Protein AF-A0A2T2UX86-F1 (afdb_monomer_lite)

Radius of gyration: 29.37 Å; chains: 1; bounding box: 93×86×46 Å

Secondary structure (DSSP, 8-state):
------------SSSSSSSSSSSS--------------PSPEEETTEEEE-TTSPPPHHHHHHHHHHHHTT----SEEEEES--SSSEEEESBTBSEEEEETTTT---TT--S-S---TTSS--S---BTB--GGGTHHHHHHHHHHHHHHHTTTS--TTTTT--SHHHHHHHHHHHHHHHHHHHHHHHH---TTTTT--SEEEETTTEEEEHHHHHHHHHHHHHHHTT---S--

Foldseek 3Di:
DDDDDDDDDDDPDDDPDPPPPPPPPPDPPPPPPPPPPPDDQDDQLQAGEAAVPHDQDPVQSLLSNLCSVLVNDFFNYEYEDADDPDQWAQDPPPGRYIYGYPQNLDDPACDPPDDDAQFNVADAPDPDDPFPQCSSHLRVLLNRQLVCVVVLVVPDDQVQLAPPDDPVSVVRSSNLSSNLSSQLSCCSSGVQHSSNRRGDQWDQGPPPGTDGSVVSSVVVNVSSCVSSVSPPPDD

pLDDT: mean 76.55, std 20.24, range [34.25, 96.12]

Structure (mmCIF, N/CA/C/O backbone):
data_AF-A0A2T2UX86-F1
#
_entry.id   AF-A0A2T2UX86-F1
#
loop_
_atom_site.group_PDB
_atom_site.id
_atom_site.type_symbol
_atom_site.label_atom_id
_atom_site.label_alt_id
_atom_site.label_comp_id
_atom_site.label_asym_id
_atom_site.label_entity_id
_atom_site.label_seq_id
_atom_site.pdbx_PDB_ins_code
_atom_site.Cartn_x
_atom_site.Cartn_y
_atom_site.Cartn_z
_atom_site.occupancy
_atom_site.B_iso_or_equiv
_atom_site.auth_seq_id
_atom_site.auth_comp_id
_atom_site.auth_asym_id
_atom_site.auth_atom_id
_atom_site.pdbx_PDB_model_num
ATOM 1 N N . MET A 1 1 ? 71.653 66.533 19.948 1.00 34.59 1 MET A N 1
ATOM 2 C CA . MET A 1 1 ? 73.097 66.418 19.640 1.00 34.59 1 MET A CA 1
ATOM 3 C C . MET A 1 1 ? 73.336 65.001 19.109 1.00 34.59 1 MET A C 1
ATOM 5 O O . MET A 1 1 ? 72.825 64.089 19.738 1.00 34.59 1 MET A O 1
ATOM 9 N N . TYR A 1 2 ? 74.023 64.860 17.962 1.00 36.84 2 TYR A N 1
ATOM 10 C CA . TYR A 1 2 ? 74.339 63.633 17.179 1.00 36.84 2 TYR A CA 1
ATOM 11 C C . TYR A 1 2 ? 73.149 62.880 16.539 1.00 36.84 2 TYR A C 1
ATOM 13 O O . TYR A 1 2 ? 72.374 62.242 17.230 1.00 36.84 2 TYR A O 1
ATOM 21 N N . THR A 1 3 ? 72.780 63.043 15.258 1.00 34.25 3 THR A N 1
ATOM 22 C CA . THR A 1 3 ? 73.409 62.767 13.935 1.00 34.25 3 THR A CA 1
ATOM 23 C C . THR A 1 3 ? 73.694 61.300 13.573 1.00 34.25 3 THR A C 1
ATOM 25 O O . THR A 1 3 ? 74.663 60.727 14.046 1.00 34.25 3 THR A O 1
ATOM 28 N N . ARG A 1 4 ? 72.914 60.831 12.576 1.00 38.31 4 ARG A N 1
ATOM 29 C CA . ARG A 1 4 ? 73.242 59.972 11.409 1.00 38.31 4 ARG A CA 1
ATOM 30 C C . ARG A 1 4 ? 73.927 58.613 11.650 1.00 38.31 4 ARG A C 1
ATOM 32 O O . ARG A 1 4 ? 75.077 58.576 12.046 1.00 38.31 4 ARG A O 1
ATOM 39 N N . SER A 1 5 ? 73.370 57.550 11.057 1.00 36.22 5 SER A N 1
ATOM 40 C CA . SER A 1 5 ? 74.014 56.927 9.884 1.00 36.22 5 SER A CA 1
ATOM 41 C C . SER A 1 5 ? 73.074 55.990 9.116 1.00 36.22 5 SER A C 1
ATOM 43 O O . SER A 1 5 ? 72.261 55.267 9.679 1.00 36.22 5 SER A O 1
ATOM 45 N N . ARG A 1 6 ? 73.210 56.052 7.791 1.00 42.91 6 ARG A N 1
ATOM 46 C CA . ARG A 1 6 ? 72.532 55.273 6.756 1.00 42.91 6 ARG A CA 1
ATOM 47 C C . ARG A 1 6 ? 73.083 53.844 6.717 1.00 42.91 6 ARG A C 1
ATOM 49 O O . ARG A 1 6 ? 74.296 53.664 6.725 1.00 42.91 6 ARG A O 1
ATOM 56 N N . ARG A 1 7 ? 72.223 52.874 6.410 1.00 41.69 7 ARG A N 1
ATOM 57 C CA . ARG A 1 7 ? 72.570 51.797 5.471 1.00 41.69 7 ARG A CA 1
ATOM 58 C C . ARG A 1 7 ? 71.469 51.683 4.422 1.00 41.69 7 ARG A C 1
ATOM 60 O O . ARG A 1 7 ? 70.339 51.326 4.721 1.00 41.69 7 ARG A O 1
ATOM 67 N N . ARG A 1 8 ? 71.820 52.056 3.191 1.00 41.94 8 ARG A N 1
ATOM 68 C CA . ARG A 1 8 ? 71.149 51.614 1.965 1.00 41.94 8 ARG A CA 1
ATOM 69 C C . ARG A 1 8 ? 71.756 50.257 1.610 1.00 41.94 8 ARG A C 1
ATOM 71 O O . ARG A 1 8 ? 72.978 50.171 1.669 1.00 41.94 8 ARG A O 1
ATOM 78 N N . SER A 1 9 ? 70.957 49.268 1.213 1.00 37.16 9 SER A N 1
ATOM 79 C CA . SER A 1 9 ? 71.162 48.543 -0.053 1.00 37.16 9 SER A CA 1
ATOM 80 C C . SER A 1 9 ? 70.202 47.366 -0.225 1.00 37.16 9 SER A C 1
ATOM 82 O O . SER A 1 9 ? 70.091 46.522 0.656 1.00 37.16 9 SER A O 1
ATOM 84 N N . LEU A 1 10 ? 69.645 47.302 -1.437 1.00 43.06 10 LEU A N 1
ATOM 85 C CA . LEU A 1 10 ? 69.372 46.089 -2.214 1.00 43.06 10 LEU A CA 1
ATOM 86 C C . LEU A 1 10 ? 68.296 45.134 -1.692 1.00 43.06 10 LEU A C 1
ATOM 88 O O . LEU A 1 10 ? 68.630 44.065 -1.217 1.00 43.06 10 LEU A O 1
ATOM 92 N N . HIS A 1 11 ? 67.023 45.466 -1.911 1.00 38.00 11 HIS A N 1
ATOM 93 C CA . HIS A 1 11 ? 65.990 44.469 -2.242 1.00 38.00 11 HIS A CA 1
ATOM 94 C C . HIS A 1 11 ? 65.031 45.079 -3.276 1.00 38.00 11 HIS A C 1
ATOM 96 O O . HIS A 1 11 ? 63.836 45.246 -3.048 1.00 38.00 11 HIS A O 1
ATOM 102 N N . SER A 1 12 ? 65.593 45.485 -4.415 1.00 41.84 12 SER A N 1
ATOM 103 C CA . SER A 1 12 ? 64.815 45.617 -5.644 1.00 41.84 12 SER A CA 1
ATOM 104 C C . SER A 1 12 ? 64.777 44.249 -6.317 1.00 41.84 12 SER A C 1
ATOM 106 O O . SER A 1 12 ? 65.796 43.565 -6.344 1.00 41.84 12 SER A O 1
ATOM 108 N N . VAL A 1 13 ? 63.638 43.940 -6.940 1.00 47.00 13 VAL A N 1
ATOM 109 C CA . VAL A 1 13 ? 63.393 42.813 -7.860 1.00 47.00 13 VAL A CA 1
ATOM 110 C C . VAL A 1 13 ? 63.002 41.492 -7.186 1.00 47.00 13 VAL A C 1
ATOM 112 O O . VAL A 1 13 ? 63.826 40.597 -7.103 1.00 47.00 13 VAL A O 1
ATOM 115 N N . LEU A 1 14 ? 61.737 41.353 -6.752 1.00 42.97 14 LEU A N 1
ATOM 116 C CA . LEU A 1 14 ? 60.963 40.084 -6.814 1.00 42.97 14 LEU A CA 1
ATOM 117 C C . LEU A 1 14 ? 59.517 40.205 -6.277 1.00 42.97 14 LEU A C 1
ATOM 119 O O . LEU A 1 14 ? 58.996 39.296 -5.644 1.00 42.97 14 LEU A O 1
ATOM 123 N N . LEU A 1 15 ? 58.835 41.330 -6.513 1.00 42.28 15 LEU A N 1
ATOM 124 C CA . LEU A 1 15 ? 57.457 41.544 -6.030 1.00 42.28 15 LEU A CA 1
ATOM 125 C C . LEU A 1 15 ? 56.516 42.081 -7.120 1.00 42.28 15 LEU A C 1
ATOM 127 O O . LEU A 1 15 ? 55.618 42.870 -6.856 1.00 42.28 15 LEU A O 1
ATOM 131 N N . LEU A 1 16 ? 56.731 41.651 -8.367 1.00 41.59 16 LEU A N 1
ATOM 132 C CA . LEU A 1 16 ? 55.947 42.093 -9.528 1.00 41.59 16 LEU A CA 1
ATOM 133 C C . LEU A 1 16 ? 55.673 40.956 -10.530 1.00 41.59 16 LEU A C 1
ATOM 135 O O . LEU A 1 16 ? 55.633 41.183 -11.732 1.00 41.59 16 LEU A O 1
ATOM 139 N N . SER A 1 17 ? 55.463 39.731 -10.031 1.00 41.75 17 SER A N 1
ATOM 140 C CA . SER A 1 17 ? 55.210 38.553 -10.885 1.00 41.75 17 SER A CA 1
ATOM 141 C C . SER A 1 17 ? 53.932 37.769 -10.563 1.00 41.75 17 SER A C 1
ATOM 143 O O . SER A 1 17 ? 53.607 36.847 -11.299 1.00 41.75 17 SER A O 1
ATOM 145 N N . CYS A 1 18 ? 53.177 38.108 -9.511 1.00 39.03 18 CYS A N 1
ATOM 146 C CA . CYS A 1 18 ? 52.028 37.285 -9.087 1.00 39.03 18 CYS A CA 1
ATOM 147 C C . CYS A 1 18 ? 50.645 37.897 -9.367 1.00 39.03 18 CYS A C 1
ATOM 149 O O . CYS A 1 18 ? 49.641 37.320 -8.970 1.00 39.03 18 CYS A O 1
ATOM 151 N N . LEU A 1 19 ? 50.562 39.035 -10.063 1.00 46.28 19 LEU A N 1
ATOM 152 C CA . LEU A 1 19 ? 49.290 39.735 -10.322 1.00 46.28 19 LEU A CA 1
ATOM 153 C C . LEU A 1 19 ? 48.864 39.760 -11.799 1.00 46.28 19 LEU A C 1
ATOM 155 O O . LEU A 1 19 ? 47.962 40.504 -12.164 1.00 46.28 19 LEU A O 1
ATOM 159 N N . ALA A 1 20 ? 49.470 38.922 -12.644 1.00 42.78 20 ALA A N 1
ATOM 160 C CA . ALA A 1 20 ? 49.142 38.833 -14.072 1.00 42.78 20 ALA A CA 1
ATOM 161 C C . ALA A 1 20 ? 48.873 37.394 -14.558 1.00 42.78 20 ALA A C 1
ATOM 163 O O . ALA A 1 20 ? 49.030 37.104 -15.739 1.00 42.78 20 ALA A O 1
ATOM 164 N N . LEU A 1 21 ? 48.460 36.488 -13.662 1.00 42.88 21 LEU A N 1
ATOM 165 C CA . LEU A 1 21 ? 48.119 35.099 -14.012 1.00 42.88 21 LEU A CA 1
ATOM 166 C C . LEU A 1 21 ? 46.794 34.625 -13.386 1.00 42.88 21 LEU A C 1
ATOM 168 O O . LEU A 1 21 ? 46.642 33.459 -13.045 1.00 42.88 21 LEU A O 1
ATOM 172 N N . GLY A 1 22 ? 45.845 35.542 -13.189 1.00 40.22 22 GLY A N 1
ATOM 173 C CA . GLY A 1 22 ? 44.516 35.234 -12.639 1.00 40.22 22 GLY A CA 1
ATOM 174 C C . GLY A 1 22 ? 43.352 35.663 -13.531 1.00 40.22 22 GLY A C 1
ATOM 175 O O . GLY A 1 22 ? 42.213 35.656 -13.080 1.00 40.22 22 GLY A O 1
ATOM 176 N N . LEU A 1 23 ? 43.623 36.090 -14.768 1.00 45.22 23 LEU A N 1
ATOM 177 C CA . LEU A 1 23 ? 42.617 36.720 -15.621 1.00 45.22 23 LEU A CA 1
ATOM 178 C C . LEU A 1 23 ? 42.763 36.309 -17.089 1.00 45.22 23 LEU A C 1
ATOM 180 O O . LEU A 1 23 ? 42.937 37.155 -17.951 1.00 45.22 23 LEU A O 1
ATOM 184 N N . LEU A 1 24 ? 42.737 35.007 -17.368 1.00 45.44 24 LEU A N 1
ATOM 185 C CA . LEU A 1 24 ? 42.456 34.429 -18.687 1.00 45.44 24 LEU A CA 1
ATOM 186 C C . LEU A 1 24 ? 42.168 32.939 -18.468 1.00 45.44 24 LEU A C 1
ATOM 188 O O . LEU A 1 24 ? 42.945 32.271 -17.796 1.00 45.44 24 LEU A O 1
ATOM 192 N N . LEU A 1 25 ? 41.069 32.448 -19.050 1.00 47.38 25 LEU A N 1
ATOM 193 C CA . LEU A 1 25 ? 40.472 31.102 -18.914 1.00 47.38 25 LEU A CA 1
ATOM 194 C C . LEU A 1 25 ? 39.345 30.951 -17.873 1.00 47.38 25 LEU A C 1
ATOM 196 O O . LEU A 1 25 ? 39.187 29.902 -17.261 1.00 47.38 25 LEU A O 1
ATOM 200 N N . ALA A 1 26 ? 38.469 31.951 -17.764 1.00 47.88 26 ALA A N 1
ATOM 201 C CA . ALA A 1 26 ? 37.060 31.699 -17.449 1.00 47.88 26 ALA A CA 1
ATOM 202 C C . ALA A 1 26 ? 36.269 31.639 -18.766 1.00 47.88 26 ALA A C 1
ATOM 204 O O . ALA A 1 26 ? 35.513 32.546 -19.104 1.00 47.88 26 ALA A O 1
ATOM 205 N N . LEU A 1 27 ? 36.500 30.589 -19.558 1.00 46.75 27 LEU A N 1
ATOM 206 C CA . LEU A 1 27 ? 35.507 30.183 -20.549 1.00 46.75 27 LEU A CA 1
ATOM 207 C C . LEU A 1 27 ? 34.371 29.517 -19.766 1.00 46.75 27 LEU A C 1
ATOM 209 O O . LEU A 1 27 ? 34.664 28.639 -18.949 1.00 46.75 27 LEU A O 1
ATOM 213 N N . PRO A 1 28 ? 33.096 29.880 -19.981 1.00 44.09 28 PRO A N 1
ATOM 214 C CA . PRO A 1 28 ? 32.016 29.044 -19.506 1.00 44.09 28 PRO A CA 1
ATOM 215 C C . PRO A 1 28 ? 32.127 27.748 -20.304 1.00 44.09 28 PRO A C 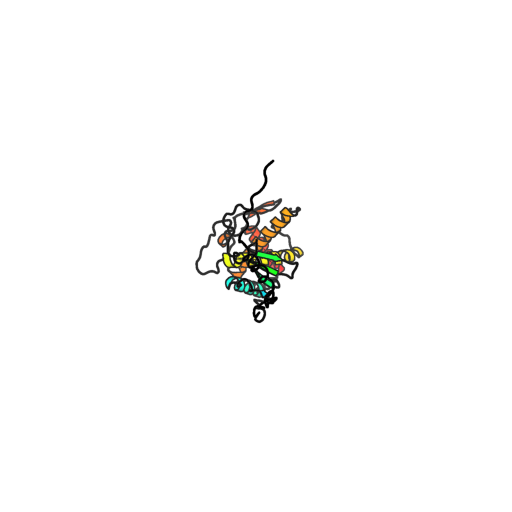1
ATOM 217 O O . PRO A 1 28 ? 31.709 27.672 -21.459 1.00 44.09 28 PRO A O 1
ATOM 220 N N . VAL A 1 29 ? 32.721 26.719 -19.702 1.00 44.25 29 VAL A N 1
ATOM 221 C CA . VAL A 1 29 ? 32.383 25.355 -20.077 1.00 44.25 29 VAL A CA 1
ATOM 222 C C . VAL A 1 29 ? 30.897 25.278 -19.775 1.00 44.25 29 VAL A C 1
ATOM 224 O O . VAL A 1 29 ? 30.489 25.128 -18.626 1.00 44.25 29 VAL A O 1
ATOM 227 N N . GLN A 1 30 ? 30.077 25.488 -20.806 1.00 43.19 30 GLN A N 1
ATOM 228 C CA . GLN A 1 30 ? 28.736 24.951 -20.813 1.00 43.19 30 GLN A CA 1
ATOM 229 C C . GLN A 1 30 ? 28.943 23.474 -20.514 1.00 43.19 30 GLN A C 1
ATOM 231 O O . GLN A 1 30 ? 29.389 22.714 -21.375 1.00 43.19 30 GLN A O 1
ATOM 236 N N . ALA A 1 31 ? 28.703 23.092 -19.261 1.00 41.88 31 ALA A N 1
ATOM 237 C CA . ALA A 1 31 ? 28.375 21.730 -18.930 1.00 41.88 31 ALA A CA 1
ATOM 238 C C . ALA A 1 31 ? 27.142 21.454 -19.779 1.00 41.88 31 ALA A C 1
ATOM 240 O O . ALA A 1 31 ? 26.024 21.831 -19.434 1.00 41.88 31 ALA A O 1
ATOM 241 N N . ARG A 1 32 ? 27.383 20.932 -20.982 1.00 40.41 32 ARG A N 1
ATOM 242 C CA . ARG A 1 32 ? 26.358 20.355 -21.820 1.00 40.41 32 ARG A CA 1
ATOM 243 C C . ARG A 1 32 ? 25.782 19.295 -20.908 1.00 40.41 32 ARG A C 1
ATOM 245 O O . ARG A 1 32 ? 26.470 18.321 -20.610 1.00 40.41 32 ARG A O 1
ATOM 252 N N . ALA A 1 33 ? 24.605 19.572 -20.348 1.00 42.22 33 ALA A N 1
ATOM 253 C CA . ALA A 1 33 ? 23.830 18.558 -19.678 1.00 42.22 33 ALA A CA 1
ATOM 254 C C . ALA A 1 33 ? 23.797 17.416 -20.685 1.00 42.22 33 ALA A C 1
ATOM 256 O O . ALA A 1 33 ? 23.280 17.580 -21.794 1.00 42.22 33 ALA A O 1
ATOM 257 N N . VAL A 1 34 ? 24.490 16.329 -20.362 1.00 41.56 34 VAL A N 1
ATOM 258 C CA . VAL A 1 34 ? 24.277 15.074 -21.052 1.00 41.56 34 VAL A CA 1
ATOM 259 C C . VAL A 1 34 ? 22.828 14.791 -20.712 1.00 41.56 34 VAL A C 1
ATOM 261 O O . VAL A 1 34 ? 22.529 14.390 -19.592 1.00 41.56 34 VAL A O 1
ATOM 264 N N . GLN A 1 35 ? 21.916 15.160 -21.615 1.00 47.16 35 GLN A N 1
ATOM 265 C CA . GLN A 1 35 ? 20.596 14.567 -21.592 1.00 47.16 35 GLN A CA 1
ATOM 266 C C . GLN A 1 35 ? 20.901 13.075 -21.662 1.00 47.16 35 GLN A C 1
ATOM 268 O O . GLN A 1 35 ? 21.561 12.671 -22.628 1.00 47.16 35 GLN A O 1
ATOM 273 N N . PRO A 1 36 ? 20.570 12.285 -20.623 1.00 48.50 36 PRO A N 1
ATOM 274 C CA . PRO A 1 36 ? 20.644 10.848 -20.778 1.00 48.50 36 PRO A CA 1
ATOM 275 C C . PRO A 1 36 ? 19.867 10.533 -22.053 1.00 48.50 36 PRO A C 1
ATOM 277 O O . PRO A 1 36 ? 18.859 11.180 -22.342 1.00 48.50 36 PRO A O 1
ATOM 280 N N . ASP A 1 37 ? 20.410 9.646 -22.876 1.00 46.62 37 ASP A N 1
ATOM 281 C CA . ASP A 1 37 ? 19.710 9.141 -24.047 1.00 46.62 37 ASP A CA 1
ATOM 282 C C . ASP A 1 37 ? 18.492 8.381 -23.511 1.00 46.62 37 ASP A C 1
ATOM 284 O O . ASP A 1 37 ? 18.569 7.199 -23.172 1.00 46.62 37 ASP A O 1
ATOM 288 N N . VAL A 1 38 ? 17.406 9.118 -23.257 1.00 56.41 38 VAL A N 1
ATOM 289 C CA . VAL A 1 38 ? 16.164 8.568 -22.739 1.00 56.41 38 VAL A CA 1
ATOM 290 C C . VAL A 1 38 ? 15.574 7.844 -23.932 1.00 56.41 38 VAL A C 1
ATOM 292 O O . VAL A 1 38 ? 14.919 8.443 -24.788 1.00 56.41 38 VAL A O 1
ATOM 295 N N . GLY A 1 39 ? 15.864 6.545 -24.015 1.00 57.03 39 GLY A N 1
ATOM 296 C CA . GLY A 1 39 ? 15.109 5.633 -24.860 1.00 57.03 39 GLY A CA 1
ATOM 297 C C . GLY A 1 39 ? 13.601 5.850 -24.656 1.00 57.03 39 GLY A C 1
ATOM 298 O O . GLY A 1 39 ? 13.188 6.505 -23.697 1.00 57.03 39 GLY A O 1
ATOM 299 N N . PRO A 1 40 ? 12.745 5.338 -25.555 1.00 59.22 40 PRO A N 1
ATOM 300 C CA . PRO A 1 40 ? 11.305 5.550 -25.438 1.00 59.22 40 PRO A CA 1
ATOM 301 C C . PRO A 1 40 ? 10.837 5.247 -24.005 1.00 59.22 40 PRO A C 1
ATOM 303 O O . PRO A 1 40 ? 11.279 4.237 -23.446 1.00 59.22 40 PRO A O 1
ATOM 306 N N . PRO A 1 41 ? 9.994 6.108 -23.396 1.00 71.12 41 PRO A N 1
ATOM 307 C CA . PRO A 1 41 ? 9.614 5.966 -21.999 1.00 71.12 41 PRO A CA 1
ATOM 308 C C . PRO A 1 41 ? 9.087 4.556 -21.762 1.00 71.12 41 PRO A C 1
ATOM 310 O O . PRO A 1 41 ? 8.136 4.109 -22.414 1.00 71.12 41 PRO A O 1
ATOM 313 N N . ARG A 1 42 ? 9.746 3.834 -20.855 1.00 89.94 42 ARG A N 1
ATOM 314 C CA . ARG A 1 42 ? 9.380 2.461 -20.540 1.00 89.94 42 ARG A CA 1
ATOM 315 C C . ARG A 1 42 ? 7.989 2.461 -19.921 1.00 89.94 42 ARG A C 1
ATOM 317 O O . ARG A 1 42 ? 7.680 3.276 -19.054 1.00 89.94 42 ARG A O 1
ATOM 324 N N . THR A 1 43 ? 7.153 1.525 -20.354 1.00 92.19 43 THR A N 1
ATOM 325 C CA . THR A 1 43 ? 5.842 1.297 -19.748 1.00 92.19 43 THR A CA 1
ATOM 326 C C . THR A 1 43 ? 5.728 -0.127 -19.229 1.00 92.19 43 THR A C 1
ATOM 328 O O . THR A 1 43 ? 6.191 -1.082 -19.858 1.00 92.19 43 THR A O 1
ATOM 331 N N . VAL A 1 44 ? 5.106 -0.276 -18.063 1.00 93.75 44 VAL A N 1
ATOM 332 C CA . VAL A 1 44 ? 4.778 -1.568 -17.458 1.00 93.75 44 VAL A CA 1
ATOM 333 C C . VAL A 1 44 ? 3.308 -1.529 -17.089 1.00 93.75 44 VAL A C 1
ATOM 335 O O . VAL A 1 44 ? 2.903 -0.764 -16.225 1.00 93.75 44 VAL A O 1
ATOM 338 N N . ALA A 1 45 ? 2.499 -2.333 -17.781 1.00 92.81 45 ALA A N 1
ATOM 339 C CA . ALA A 1 45 ? 1.059 -2.415 -17.541 1.00 92.81 45 ALA A CA 1
ATOM 340 C C . ALA A 1 45 ? 0.326 -1.053 -17.606 1.00 92.81 45 ALA A C 1
ATOM 342 O O . ALA A 1 45 ? -0.590 -0.792 -16.837 1.00 92.81 45 ALA A O 1
ATOM 343 N N . GLY A 1 46 ? 0.751 -0.175 -18.523 1.00 90.69 46 GLY A N 1
ATOM 344 C CA . GLY A 1 46 ? 0.200 1.177 -18.679 1.00 90.69 46 GLY A CA 1
ATOM 345 C C . GLY A 1 46 ? 0.824 2.239 -17.766 1.00 90.69 46 GLY A C 1
ATOM 346 O O . GLY A 1 46 ? 0.608 3.420 -18.006 1.00 90.69 46 GLY A O 1
ATOM 347 N N . VAL A 1 47 ? 1.648 1.845 -16.789 1.00 94.19 47 VAL A N 1
ATOM 348 C CA . VAL A 1 47 ? 2.380 2.758 -15.898 1.00 94.19 47 VAL A CA 1
ATOM 349 C C . VAL A 1 47 ? 3.681 3.196 -16.556 1.00 94.19 47 VAL A C 1
ATOM 351 O O . VAL A 1 47 ? 4.457 2.351 -17.012 1.00 94.19 47 VAL A O 1
ATOM 354 N N . HIS A 1 48 ? 3.954 4.499 -16.582 1.00 94.06 48 HIS A N 1
ATOM 355 C CA . HIS A 1 48 ? 5.260 5.011 -16.991 1.00 94.06 48 HIS A CA 1
ATOM 356 C C . HIS A 1 48 ? 6.310 4.715 -15.919 1.00 94.06 48 HIS A C 1
ATOM 358 O O . HIS A 1 48 ? 6.104 5.020 -14.747 1.00 94.06 48 HIS A O 1
ATOM 364 N N . VAL A 1 49 ? 7.443 4.139 -16.315 1.00 92.69 49 VAL A N 1
ATOM 365 C CA . VAL A 1 49 ? 8.543 3.827 -15.399 1.00 92.69 49 VAL A CA 1
ATOM 366 C C . VAL A 1 49 ? 9.729 4.727 -15.718 1.00 92.69 49 VAL A C 1
ATOM 368 O O . VAL A 1 49 ? 10.293 4.665 -16.809 1.00 92.69 49 VAL A O 1
ATOM 371 N N . ASP A 1 50 ? 10.078 5.575 -14.756 1.00 89.75 50 ASP A N 1
ATOM 372 C CA . ASP A 1 50 ? 11.224 6.478 -14.809 1.00 89.75 50 ASP A CA 1
ATOM 373 C C . ASP A 1 50 ? 12.366 5.888 -13.968 1.00 89.75 50 ASP A C 1
ATOM 375 O O . ASP A 1 50 ? 12.317 5.864 -12.731 1.00 89.75 50 ASP A O 1
ATOM 379 N N . GLU A 1 51 ? 13.363 5.350 -14.671 1.00 83.19 51 GLU A N 1
ATOM 380 C CA . GLU A 1 51 ? 14.471 4.565 -14.115 1.00 83.19 51 GLU A CA 1
ATOM 381 C C . GLU A 1 51 ? 15.797 5.350 -14.060 1.00 83.19 51 GLU A C 1
ATOM 383 O O . GLU A 1 51 ? 16.861 4.762 -13.859 1.00 83.19 51 GLU A O 1
ATOM 388 N N . ASP A 1 52 ? 15.756 6.684 -14.194 1.00 81.00 52 ASP A N 1
ATOM 389 C CA . ASP A 1 52 ? 16.950 7.548 -14.266 1.00 81.00 52 ASP A CA 1
ATOM 390 C C . ASP A 1 52 ? 17.898 7.392 -13.058 1.00 81.00 52 ASP A C 1
ATOM 392 O O . ASP A 1 52 ? 19.106 7.614 -13.160 1.00 81.00 52 ASP A O 1
ATOM 396 N N . ALA A 1 53 ? 17.363 7.006 -11.896 1.00 80.56 53 ALA A N 1
ATOM 397 C CA . ALA A 1 53 ? 18.103 6.859 -10.641 1.00 80.56 53 ALA A CA 1
ATOM 398 C C . ALA A 1 53 ? 18.202 5.411 -10.122 1.00 80.56 53 ALA A C 1
ATOM 400 O O . ALA A 1 53 ? 18.703 5.194 -9.011 1.00 80.56 53 ALA A O 1
ATOM 401 N N . GLY A 1 54 ? 17.716 4.435 -10.892 1.00 83.19 54 GLY A N 1
ATOM 402 C CA . GLY A 1 54 ? 17.687 3.019 -10.530 1.00 83.19 54 GLY A CA 1
ATOM 403 C C . GLY A 1 54 ? 16.564 2.271 -11.246 1.00 83.19 54 GLY A C 1
ATOM 404 O O . GLY A 1 54 ? 15.649 2.884 -11.780 1.00 83.19 54 GLY A O 1
ATOM 405 N N . ILE A 1 55 ? 16.625 0.940 -11.239 1.00 88.19 55 ILE A N 1
ATOM 406 C CA . ILE A 1 55 ? 15.665 0.095 -11.963 1.00 88.19 55 ILE A CA 1
ATOM 407 C C . ILE A 1 55 ? 14.453 -0.279 -11.107 1.00 88.19 55 ILE A C 1
ATOM 409 O O . ILE A 1 55 ? 14.568 -0.476 -9.889 1.00 88.19 55 ILE A O 1
ATOM 413 N N . LEU A 1 56 ? 13.305 -0.441 -11.759 1.00 90.44 56 LEU A N 1
ATOM 414 C CA . LEU A 1 56 ? 12.170 -1.182 -11.232 1.00 90.44 56 LEU A CA 1
ATOM 415 C C . LEU A 1 56 ? 12.524 -2.673 -11.272 1.00 90.44 56 LEU A C 1
ATOM 417 O O . LEU A 1 56 ? 12.945 -3.209 -12.296 1.00 90.44 56 LEU A O 1
ATOM 421 N N . SER A 1 57 ? 12.428 -3.351 -10.134 1.00 90.25 57 SER A N 1
ATOM 422 C CA . SER A 1 57 ? 12.825 -4.756 -10.055 1.00 90.25 57 SER A CA 1
ATOM 423 C C . SER A 1 57 ? 11.802 -5.669 -10.739 1.00 90.25 57 SER A C 1
ATOM 425 O O . SER A 1 57 ? 10.619 -5.345 -10.840 1.00 90.25 57 SER A O 1
ATOM 427 N N . ALA A 1 58 ? 12.232 -6.859 -11.171 1.00 90.25 58 ALA A N 1
ATOM 428 C CA . ALA A 1 58 ? 11.330 -7.828 -11.799 1.00 90.25 58 ALA A CA 1
ATOM 429 C C . ALA A 1 58 ? 10.112 -8.211 -10.917 1.00 90.25 58 ALA A C 1
ATOM 431 O O . ALA A 1 58 ? 9.010 -8.298 -11.459 1.00 90.25 58 ALA A O 1
ATOM 432 N N . PRO A 1 59 ? 10.245 -8.389 -9.583 1.00 90.44 59 PRO A N 1
ATOM 433 C CA . PRO A 1 59 ? 9.092 -8.542 -8.690 1.00 90.44 59 PRO A CA 1
ATOM 434 C C . PRO A 1 59 ? 8.119 -7.357 -8.701 1.00 90.44 59 PRO A C 1
ATOM 436 O O . PRO A 1 59 ? 6.909 -7.562 -8.732 1.00 90.44 59 PRO A O 1
ATOM 439 N N . GLU A 1 60 ? 8.626 -6.123 -8.701 1.00 93.56 60 GLU A N 1
ATOM 440 C CA . GLU A 1 60 ? 7.797 -4.911 -8.739 1.00 93.56 60 GLU A CA 1
ATOM 441 C C . GLU A 1 60 ? 7.037 -4.794 -10.061 1.00 93.56 60 GLU A C 1
ATOM 443 O O . GLU A 1 60 ? 5.847 -4.486 -10.079 1.00 93.56 60 GLU A O 1
ATOM 448 N N . GLU A 1 61 ? 7.692 -5.116 -11.176 1.00 94.12 61 GLU A N 1
ATOM 449 C CA . GLU A 1 61 ? 7.015 -5.208 -12.467 1.00 94.12 61 GLU A CA 1
ATOM 450 C C . GLU A 1 61 ? 5.922 -6.273 -12.485 1.00 94.12 61 GLU A C 1
ATOM 452 O O . GLU A 1 61 ? 4.853 -6.055 -13.059 1.00 94.12 61 GLU A O 1
ATOM 457 N N . LEU A 1 62 ? 6.194 -7.435 -11.888 1.00 92.62 62 LEU A N 1
ATOM 458 C CA . LEU A 1 62 ? 5.233 -8.526 -11.814 1.00 92.62 62 LEU A CA 1
ATOM 459 C C . LEU A 1 62 ? 4.010 -8.122 -10.984 1.00 92.62 62 LEU A C 1
ATOM 461 O O . LEU A 1 62 ? 2.889 -8.397 -11.413 1.00 92.62 62 LEU A O 1
ATOM 465 N N . LEU A 1 63 ? 4.217 -7.408 -9.870 1.00 93.56 63 LEU A N 1
ATOM 466 C CA . LEU A 1 63 ? 3.138 -6.822 -9.074 1.00 93.56 63 LEU A CA 1
ATOM 467 C C . LEU A 1 63 ? 2.264 -5.911 -9.947 1.00 93.56 63 LEU A C 1
ATOM 469 O O . LEU A 1 63 ? 1.068 -6.159 -10.067 1.00 93.56 63 LEU A O 1
ATOM 473 N N . LEU A 1 64 ? 2.846 -4.914 -10.628 1.00 95.62 64 LEU A N 1
ATOM 474 C CA . LEU A 1 64 ? 2.082 -3.986 -11.479 1.00 95.62 64 LEU A CA 1
ATOM 475 C C . LEU A 1 64 ? 1.285 -4.714 -12.569 1.00 95.62 64 LEU A C 1
ATOM 477 O O . LEU A 1 64 ? 0.118 -4.407 -12.800 1.00 95.62 64 LEU A O 1
ATOM 481 N N . ARG A 1 65 ? 1.891 -5.709 -13.227 1.00 95.06 65 ARG A N 1
ATOM 482 C CA . ARG A 1 65 ? 1.207 -6.508 -14.257 1.00 95.06 65 ARG A CA 1
ATOM 483 C C . ARG A 1 65 ? 0.029 -7.288 -13.687 1.00 95.06 65 ARG A C 1
ATOM 485 O O . ARG A 1 65 ? -1.011 -7.346 -14.337 1.00 95.06 65 ARG A O 1
ATOM 492 N N . HIS A 1 66 ? 0.181 -7.867 -12.498 1.00 93.00 66 HIS A N 1
ATOM 493 C CA . HIS A 1 66 ? -0.894 -8.604 -11.844 1.00 93.00 66 HIS A CA 1
ATOM 494 C C . HIS A 1 66 ? -2.054 -7.682 -11.450 1.00 93.00 66 HIS A C 1
ATOM 496 O O . HIS A 1 66 ? -3.215 -7.984 -11.727 1.00 93.00 66 HIS A O 1
ATOM 502 N N . LEU A 1 67 ? -1.746 -6.527 -10.859 1.00 93.19 67 LEU A N 1
ATOM 503 C CA . LEU A 1 67 ? -2.749 -5.531 -10.483 1.00 93.19 67 LEU A CA 1
ATOM 504 C C . LEU A 1 67 ? -3.527 -5.021 -11.705 1.00 93.19 67 LEU A C 1
ATOM 506 O O . LEU A 1 67 ? -4.755 -5.020 -11.700 1.00 93.19 67 LEU A O 1
ATOM 510 N N . ALA A 1 68 ? -2.837 -4.702 -12.802 1.00 93.19 68 ALA A N 1
ATOM 511 C CA . ALA A 1 68 ? -3.507 -4.312 -14.041 1.00 93.19 68 ALA A CA 1
ATOM 512 C C . ALA A 1 68 ? -4.376 -5.437 -14.627 1.00 93.19 68 ALA A C 1
ATOM 514 O O . ALA A 1 68 ? -5.488 -5.182 -15.083 1.00 93.19 68 ALA A O 1
ATOM 515 N N . ALA A 1 69 ? -3.894 -6.686 -14.612 1.00 91.62 69 ALA A N 1
ATOM 516 C CA . ALA A 1 69 ? -4.651 -7.838 -15.107 1.00 91.62 69 ALA A CA 1
ATOM 517 C C . ALA A 1 69 ? -5.918 -8.113 -14.280 1.00 91.62 69 ALA A C 1
ATOM 519 O O . ALA A 1 69 ? -6.905 -8.617 -14.811 1.00 91.62 69 ALA A O 1
ATOM 520 N N . THR A 1 70 ? -5.899 -7.749 -12.997 1.00 89.62 70 THR A N 1
ATOM 521 C CA . THR A 1 70 ? -7.052 -7.811 -12.090 1.00 89.62 70 THR A CA 1
ATOM 522 C C . THR A 1 70 ? -7.887 -6.530 -12.106 1.00 89.62 70 THR A C 1
ATOM 524 O O . THR A 1 70 ? -8.786 -6.382 -11.290 1.00 89.62 70 THR A O 1
ATOM 527 N N . MET A 1 71 ? -7.649 -5.620 -13.060 1.00 89.06 71 MET A N 1
ATOM 528 C CA . MET A 1 71 ? -8.385 -4.359 -13.218 1.00 89.06 71 MET A CA 1
ATOM 529 C C . MET A 1 71 ? -8.280 -3.413 -12.010 1.00 89.06 71 MET A C 1
ATOM 531 O O . MET A 1 71 ? -9.077 -2.481 -11.884 1.00 89.06 71 MET A O 1
ATOM 535 N N . ILE A 1 72 ? -7.286 -3.614 -11.140 1.00 91.12 72 ILE A N 1
ATOM 536 C CA . ILE A 1 72 ? -6.972 -2.668 -10.073 1.00 91.12 72 ILE A CA 1
ATOM 537 C C . ILE A 1 72 ? -6.350 -1.420 -10.719 1.00 91.12 72 ILE A C 1
ATOM 539 O O . ILE A 1 72 ? -5.388 -1.551 -11.484 1.00 91.12 72 ILE A O 1
ATOM 543 N N . PRO A 1 73 ? -6.873 -0.209 -10.441 1.00 91.69 73 PRO A N 1
ATOM 544 C CA . PRO A 1 73 ? -6.298 1.026 -10.956 1.00 91.69 73 PRO A CA 1
ATOM 545 C C . PRO A 1 73 ? -4.8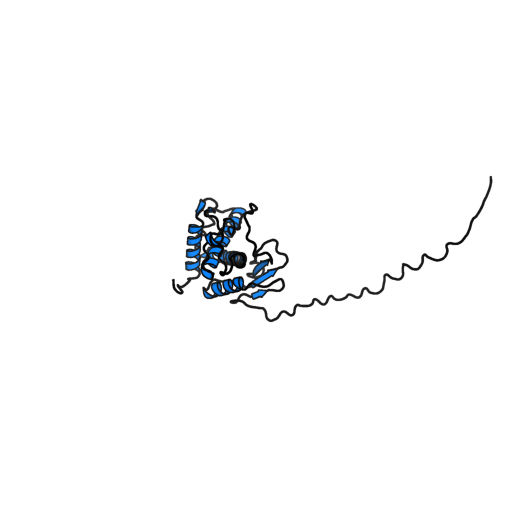32 1.169 -10.549 1.00 91.69 73 PRO A C 1
ATOM 547 O O . PRO A 1 73 ? -4.453 0.847 -9.424 1.00 91.69 73 PRO A O 1
ATOM 550 N N . LEU A 1 74 ? -4.012 1.715 -11.441 1.00 94.31 74 LEU A N 1
ATOM 551 C CA . LEU A 1 74 ? -2.600 1.969 -11.178 1.00 94.31 74 LEU A CA 1
ATOM 552 C C . LEU A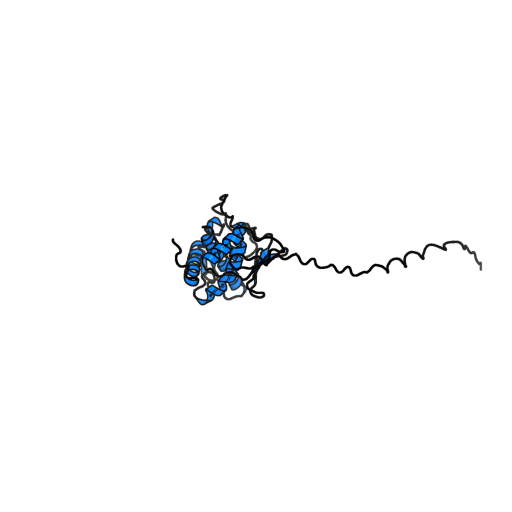 1 74 ? -2.279 3.464 -11.271 1.00 94.31 74 LEU A C 1
ATOM 554 O O . LEU A 1 74 ? -2.933 4.172 -12.037 1.00 94.31 74 LEU A O 1
ATOM 558 N N . PRO A 1 75 ? -1.273 3.943 -10.516 1.00 94.12 75 PRO A N 1
ATOM 559 C CA . PRO A 1 75 ? -0.750 5.294 -10.683 1.00 94.12 75 PRO A CA 1
ATOM 560 C C . PRO A 1 75 ? -0.198 5.493 -12.102 1.00 94.12 75 PRO A C 1
ATOM 562 O O . PRO A 1 75 ? 0.309 4.557 -12.717 1.00 94.12 75 PRO A O 1
ATOM 565 N N . ASP A 1 76 ? -0.218 6.731 -12.594 1.00 93.69 76 ASP A N 1
ATOM 566 C CA . ASP A 1 76 ? 0.282 7.080 -13.931 1.00 93.69 76 ASP A CA 1
ATOM 567 C C . ASP A 1 76 ? 1.782 6.789 -14.089 1.00 93.69 76 ASP A C 1
ATOM 569 O O . ASP A 1 76 ? 2.278 6.519 -15.187 1.00 93.69 76 ASP A O 1
ATOM 573 N N . THR A 1 77 ? 2.553 6.927 -13.006 1.00 93.94 77 THR A N 1
ATOM 574 C CA . THR A 1 77 ? 4.018 6.858 -13.055 1.00 93.94 77 THR A CA 1
ATOM 575 C C . THR A 1 77 ? 4.615 6.248 -11.793 1.00 93.94 77 THR A C 1
ATOM 577 O O . THR A 1 77 ? 4.223 6.584 -10.676 1.00 93.94 77 THR A O 1
ATOM 580 N N . VAL A 1 78 ? 5.645 5.423 -11.976 1.00 94.00 78 VAL A N 1
ATOM 581 C CA . VAL A 1 78 ? 6.581 4.993 -10.934 1.00 94.00 78 VAL A CA 1
ATOM 582 C C . VAL A 1 78 ? 7.957 5.554 -11.276 1.00 94.00 78 VAL A C 1
ATOM 584 O O . VAL A 1 78 ? 8.457 5.353 -12.379 1.00 94.00 78 VAL A O 1
ATOM 587 N N . ARG A 1 79 ? 8.579 6.261 -10.334 1.00 91.94 79 ARG A N 1
ATOM 588 C CA . ARG A 1 79 ? 9.907 6.859 -10.503 1.00 91.94 79 ARG A CA 1
ATOM 589 C C . ARG A 1 79 ? 10.841 6.420 -9.391 1.00 91.94 79 ARG A C 1
ATOM 591 O O . ARG A 1 79 ? 10.517 6.578 -8.213 1.00 91.94 79 ARG A O 1
ATOM 598 N N . ILE A 1 80 ? 12.034 5.968 -9.758 1.00 90.06 80 ILE A N 1
ATOM 599 C CA . ILE A 1 80 ? 13.101 5.684 -8.796 1.00 90.06 80 ILE A CA 1
ATOM 600 C C . ILE A 1 80 ? 13.881 6.975 -8.509 1.00 90.06 80 ILE A C 1
ATOM 602 O O . ILE A 1 80 ? 14.059 7.813 -9.391 1.00 90.06 80 ILE A O 1
ATOM 606 N N . ARG A 1 81 ? 14.319 7.183 -7.262 1.00 85.56 81 ARG A N 1
ATOM 607 C CA . ARG A 1 81 ? 15.088 8.361 -6.826 1.00 85.56 81 ARG A CA 1
ATOM 608 C C . ARG A 1 81 ? 16.281 7.977 -5.957 1.00 85.56 81 ARG A C 1
ATOM 610 O O . ARG A 1 81 ? 16.205 7.062 -5.138 1.00 85.56 81 ARG A O 1
ATOM 617 N N . VAL A 1 82 ? 17.355 8.759 -6.074 1.00 76.88 82 VAL A N 1
ATOM 618 C CA . VAL A 1 82 ? 18.573 8.601 -5.260 1.00 76.88 82 VAL A CA 1
ATOM 619 C C . VAL A 1 82 ? 18.380 9.103 -3.821 1.00 76.88 82 VAL A C 1
ATOM 621 O O . VAL A 1 82 ? 18.978 8.563 -2.899 1.00 76.88 82 VAL A O 1
ATOM 624 N N . ASP A 1 83 ? 17.551 10.126 -3.608 1.00 66.06 83 ASP A N 1
ATOM 625 C CA . ASP A 1 83 ? 17.621 11.027 -2.447 1.00 66.06 83 ASP A CA 1
ATOM 626 C C . ASP A 1 83 ? 16.383 11.011 -1.531 1.00 66.06 83 ASP A C 1
ATOM 628 O O . ASP A 1 83 ? 16.061 12.010 -0.886 1.00 66.06 83 ASP A O 1
ATOM 632 N N . SER A 1 84 ? 15.647 9.903 -1.468 1.00 66.44 84 SER A N 1
ATOM 633 C CA . SER A 1 84 ? 14.406 9.876 -0.689 1.00 66.44 84 SER A CA 1
ATOM 634 C C . SER A 1 84 ? 14.645 9.623 0.806 1.00 66.44 84 SER A C 1
ATOM 636 O O . SER A 1 84 ? 15.274 8.641 1.190 1.00 66.44 84 SER A O 1
ATOM 638 N N . VAL A 1 85 ? 14.077 10.493 1.652 1.00 69.94 85 VAL A N 1
ATOM 639 C CA . VAL A 1 85 ? 14.031 10.337 3.124 1.00 69.94 85 VAL A CA 1
ATOM 640 C C . VAL A 1 85 ? 13.113 9.176 3.538 1.00 69.94 85 VAL A C 1
ATOM 642 O O . VAL A 1 85 ? 13.301 8.583 4.597 1.00 69.94 85 VAL A O 1
ATOM 645 N N . HIS A 1 86 ? 12.137 8.843 2.690 1.00 77.44 86 HIS A N 1
ATOM 646 C CA . HIS A 1 86 ? 11.222 7.715 2.854 1.00 77.44 86 HIS A CA 1
ATOM 647 C C . HIS A 1 86 ? 11.559 6.607 1.852 1.00 77.44 86 HIS A C 1
ATOM 649 O O . HIS A 1 86 ? 12.089 6.881 0.774 1.00 77.44 86 HIS A O 1
ATOM 655 N N . TYR A 1 87 ? 11.223 5.359 2.167 1.00 83.69 87 TYR A N 1
ATOM 656 C CA . TYR A 1 87 ? 11.392 4.252 1.220 1.00 83.69 87 TYR A CA 1
ATOM 657 C C . TYR A 1 87 ? 10.493 4.392 -0.015 1.00 83.69 87 TYR A C 1
ATOM 659 O O . TYR A 1 87 ? 10.931 4.083 -1.125 1.00 83.69 87 TYR A O 1
ATOM 667 N N . GLY A 1 88 ? 9.289 4.930 0.168 1.00 87.38 88 GLY A N 1
ATOM 668 C CA . GLY A 1 88 ? 8.339 5.262 -0.883 1.00 87.38 88 GLY A CA 1
ATOM 669 C C . GLY A 1 88 ? 7.563 6.532 -0.535 1.00 87.38 88 GLY A C 1
ATOM 670 O O . GLY A 1 88 ? 7.527 6.931 0.631 1.00 87.38 88 GLY A O 1
ATOM 671 N N . ILE A 1 89 ? 7.025 7.207 -1.555 1.00 88.88 89 ILE A N 1
ATOM 672 C CA . ILE A 1 89 ? 6.051 8.299 -1.417 1.00 88.88 89 ILE A CA 1
ATOM 673 C C . ILE A 1 89 ? 5.101 8.289 -2.616 1.00 88.88 89 ILE A C 1
ATOM 675 O O . ILE A 1 89 ? 5.534 8.491 -3.753 1.00 88.88 89 ILE A O 1
ATOM 679 N N . TYR A 1 90 ? 3.802 8.200 -2.365 1.00 90.94 90 TYR A N 1
ATOM 680 C CA . TYR A 1 90 ? 2.771 8.588 -3.318 1.00 90.94 90 TYR A CA 1
ATOM 681 C C . TYR A 1 90 ? 2.535 10.106 -3.289 1.00 90.94 90 TYR A C 1
ATOM 683 O O . TYR A 1 90 ? 2.300 10.716 -2.243 1.00 90.94 90 TYR A O 1
ATOM 691 N N . SER A 1 91 ? 2.582 10.743 -4.460 1.00 89.31 91 SER A N 1
ATOM 692 C CA . SER A 1 91 ? 2.292 12.165 -4.627 1.00 89.31 91 SER A CA 1
ATOM 693 C C . SER A 1 91 ? 1.142 12.356 -5.611 1.00 89.31 91 SER A C 1
ATOM 695 O O . SER A 1 91 ? 1.328 12.044 -6.779 1.00 89.31 91 SER A O 1
ATOM 697 N N . PRO A 1 92 ? -0.004 12.932 -5.199 1.00 85.25 92 PRO A N 1
ATOM 698 C CA . PRO A 1 92 ? -1.090 13.281 -6.121 1.00 85.25 92 PRO A CA 1
ATOM 699 C C . PRO A 1 92 ? -0.891 14.643 -6.816 1.00 85.25 92 PRO A C 1
ATOM 701 O O . PRO A 1 92 ? -1.617 14.983 -7.744 1.00 85.25 92 PRO A O 1
ATOM 704 N N . ILE A 1 93 ? 0.059 15.469 -6.353 1.00 76.00 93 ILE A N 1
ATOM 705 C CA . ILE A 1 93 ? 0.200 16.883 -6.763 1.00 76.00 93 ILE A CA 1
ATOM 706 C C . ILE A 1 93 ? 0.882 17.027 -8.134 1.00 76.00 93 ILE A C 1
ATOM 708 O O . ILE A 1 93 ? 0.712 18.043 -8.806 1.00 76.00 93 ILE A O 1
ATOM 712 N N . LYS A 1 94 ? 1.669 16.035 -8.561 1.00 64.12 94 LYS A N 1
ATOM 713 C CA . LYS A 1 94 ? 2.499 16.102 -9.777 1.00 64.12 94 LYS A CA 1
ATOM 714 C C . LYS A 1 94 ? 2.100 15.053 -10.823 1.00 64.12 94 LYS A C 1
ATOM 716 O O . LYS A 1 94 ? 2.963 14.577 -11.545 1.00 64.12 94 LYS A O 1
ATOM 721 N N . GLY A 1 95 ? 0.814 14.710 -10.898 1.00 68.75 95 GLY A N 1
ATOM 722 C CA . GLY A 1 95 ? 0.346 13.460 -11.514 1.00 68.75 95 GLY A CA 1
ATOM 723 C C . GLY A 1 95 ? 0.268 12.367 -10.452 1.00 68.75 95 GLY A C 1
ATOM 724 O O . GLY A 1 95 ? 0.793 12.567 -9.360 1.00 68.75 95 GLY A O 1
ATOM 725 N N . GLN A 1 96 ? -0.405 11.250 -10.717 1.00 88.81 96 GLN A N 1
ATOM 726 C CA . GLN A 1 96 ? -0.498 10.145 -9.758 1.00 88.81 96 GLN A CA 1
ATOM 727 C C . GLN A 1 96 ? 0.843 9.397 -9.764 1.00 88.81 96 GLN A C 1
ATOM 729 O O . GLN A 1 96 ? 1.007 8.420 -10.486 1.00 88.81 96 GLN A O 1
ATOM 734 N N . ILE A 1 97 ? 1.838 9.914 -9.032 1.00 91.25 97 ILE A N 1
ATOM 735 C CA . ILE A 1 97 ? 3.222 9.423 -9.089 1.00 91.25 97 ILE A CA 1
ATOM 736 C C . ILE A 1 97 ? 3.582 8.685 -7.804 1.00 91.25 97 ILE A C 1
ATOM 738 O O . ILE A 1 97 ? 3.475 9.241 -6.710 1.00 91.25 97 ILE A O 1
ATOM 742 N N . VAL A 1 98 ? 4.116 7.477 -7.954 1.00 92.94 98 VAL A N 1
ATOM 743 C CA . VAL A 1 98 ? 4.830 6.754 -6.901 1.00 92.94 98 VAL A CA 1
ATOM 744 C C . VAL A 1 98 ? 6.330 7.007 -7.039 1.00 92.94 98 VAL A C 1
ATOM 746 O O . VAL A 1 98 ? 6.930 6.754 -8.082 1.00 92.94 98 VAL A O 1
ATOM 749 N N . LEU A 1 99 ? 6.945 7.529 -5.982 1.00 90.81 99 LEU A N 1
ATOM 750 C CA . LEU A 1 99 ? 8.382 7.760 -5.877 1.00 90.81 99 LEU A CA 1
ATOM 751 C C . LEU A 1 99 ? 8.993 6.686 -4.986 1.00 90.81 99 LEU A C 1
ATOM 753 O O . LEU A 1 99 ? 8.564 6.523 -3.850 1.00 90.81 99 LEU A O 1
ATOM 757 N N . LEU A 1 100 ? 10.017 6.000 -5.472 1.00 90.31 100 LEU A N 1
ATOM 758 C CA . LEU A 1 100 ? 10.662 4.894 -4.776 1.00 90.31 100 LEU A CA 1
ATOM 759 C C . LEU A 1 100 ? 12.141 5.191 -4.533 1.00 90.31 100 LEU A C 1
ATOM 761 O O . LEU A 1 100 ? 12.835 5.696 -5.415 1.00 90.31 100 LEU A O 1
ATOM 765 N N . SER A 1 101 ? 12.644 4.863 -3.345 1.00 87.56 101 SER A N 1
ATOM 766 C CA . SER A 1 101 ? 14.067 5.008 -3.024 1.00 87.56 101 SER A CA 1
ATOM 767 C C . SER A 1 101 ? 14.885 3.787 -3.455 1.00 87.56 101 SER A C 1
ATOM 769 O O . SER A 1 101 ? 14.357 2.692 -3.660 1.00 87.56 101 SER A O 1
ATOM 771 N N . ASN A 1 102 ? 16.206 3.928 -3.551 1.00 83.75 102 ASN A N 1
ATOM 772 C CA . ASN A 1 102 ? 17.088 2.774 -3.774 1.00 83.75 102 ASN A CA 1
ATOM 773 C C . ASN A 1 102 ? 17.156 1.813 -2.569 1.00 83.75 102 ASN A C 1
ATOM 775 O O . ASN A 1 102 ? 17.458 0.636 -2.741 1.00 83.75 102 ASN A O 1
ATOM 779 N N . ASP A 1 103 ? 16.815 2.279 -1.365 1.00 80.75 103 ASP A N 1
ATOM 780 C CA . ASP A 1 103 ? 16.792 1.475 -0.135 1.00 80.75 103 ASP A CA 1
ATOM 781 C C . ASP A 1 103 ? 15.411 0.872 0.179 1.00 80.75 103 ASP A C 1
ATOM 783 O O . ASP A 1 103 ? 15.226 0.268 1.237 1.00 80.75 103 ASP A O 1
ATOM 787 N N . ARG A 1 104 ? 14.437 1.004 -0.731 1.00 83.69 104 ARG A N 1
ATOM 788 C CA . ARG A 1 104 ? 13.028 0.623 -0.524 1.00 83.69 104 ARG A CA 1
ATOM 789 C C . ARG A 1 104 ? 12.771 -0.828 -0.132 1.00 83.69 104 ARG A C 1
ATOM 791 O O . ARG A 1 104 ? 11.677 -1.155 0.308 1.00 83.69 104 ARG A O 1
ATOM 798 N N . PHE A 1 105 ? 13.766 -1.690 -0.298 1.00 82.81 105 PHE A N 1
ATOM 799 C CA . PHE A 1 105 ? 13.669 -3.111 0.012 1.00 82.81 105 PHE A CA 1
ATOM 800 C C . PHE A 1 105 ? 13.923 -3.441 1.486 1.00 82.81 105 PHE A C 1
ATOM 802 O O . PHE A 1 105 ? 13.930 -4.604 1.898 1.00 82.81 105 PHE A O 1
ATOM 809 N N . ARG A 1 106 ? 14.187 -2.424 2.306 1.00 75.06 106 ARG A N 1
ATOM 810 C CA . ARG A 1 106 ? 14.379 -2.594 3.741 1.00 75.06 106 ARG A CA 1
ATOM 811 C C . ARG A 1 106 ? 13.023 -2.615 4.434 1.00 75.06 106 ARG A C 1
ATOM 813 O O . ARG A 1 106 ? 12.273 -1.649 4.377 1.00 75.06 106 ARG A O 1
ATOM 820 N N . ALA A 1 107 ? 12.750 -3.698 5.154 1.00 68.81 107 ALA A N 1
ATOM 821 C CA . ALA A 1 107 ? 11.685 -3.684 6.144 1.00 68.81 107 ALA A CA 1
ATOM 822 C C . ALA A 1 107 ? 12.074 -2.732 7.293 1.00 68.81 107 ALA A C 1
ATOM 824 O O . ALA A 1 107 ? 13.262 -2.646 7.639 1.00 68.81 107 ALA A O 1
ATOM 825 N N . PRO A 1 108 ? 11.111 -2.045 7.922 1.00 62.06 108 PRO A N 1
ATOM 826 C CA . PRO A 1 108 ? 11.338 -1.361 9.186 1.00 62.06 108 PRO A CA 1
ATOM 827 C C . PRO A 1 108 ? 11.500 -2.419 10.296 1.00 62.06 108 PRO A C 1
ATOM 829 O O . PRO A 1 108 ? 10.584 -2.664 11.067 1.00 62.06 108 PRO A O 1
ATOM 832 N N . ASN A 1 109 ? 12.650 -3.103 10.345 1.00 57.19 109 ASN A N 1
ATOM 833 C CA . ASN A 1 109 ? 12.951 -4.129 11.360 1.00 57.19 109 ASN A CA 1
ATOM 834 C C . ASN A 1 109 ? 12.750 -3.544 12.759 1.00 57.19 109 ASN A C 1
ATOM 836 O O . ASN A 1 109 ? 13.417 -2.548 12.986 1.00 57.19 109 ASN A O 1
ATOM 840 N N . ASP A 1 110 ? 11.947 -4.127 13.664 1.00 50.19 110 ASP A N 1
ATOM 841 C CA . ASP A 1 110 ? 11.827 -3.826 15.119 1.00 50.19 110 ASP A CA 1
ATOM 842 C C . ASP A 1 110 ? 12.125 -2.372 15.572 1.00 50.19 110 ASP A C 1
ATOM 844 O O . ASP A 1 110 ? 12.584 -2.107 16.687 1.00 50.19 110 ASP A O 1
ATOM 848 N N . LEU A 1 111 ? 11.898 -1.392 14.699 1.00 46.03 111 LEU A N 1
ATOM 849 C CA . LEU A 1 111 ? 12.294 -0.016 14.911 1.00 46.03 111 LEU A CA 1
ATOM 850 C C . LEU A 1 111 ? 11.115 0.599 15.638 1.00 46.03 111 LEU A C 1
ATOM 852 O O . LEU A 1 111 ? 10.106 0.950 15.031 1.00 46.03 111 LEU A O 1
ATOM 856 N N . ASP A 1 112 ? 11.273 0.776 16.947 1.00 43.56 112 ASP A N 1
ATOM 857 C CA . ASP A 1 112 ? 10.361 1.530 17.817 1.00 43.56 112 ASP A CA 1
ATOM 858 C C . ASP A 1 112 ? 10.379 3.045 17.508 1.00 43.56 112 ASP A C 1
ATOM 860 O O . ASP A 1 112 ? 10.275 3.917 18.371 1.00 43.56 112 ASP A O 1
ATOM 864 N N . ARG A 1 113 ? 10.589 3.402 16.239 1.00 43.28 113 ARG A N 1
ATOM 865 C CA . ARG A 1 113 ? 10.621 4.775 15.762 1.00 43.28 113 ARG A CA 1
ATOM 866 C C . ARG A 1 113 ? 9.535 4.952 14.724 1.00 43.28 113 ARG A C 1
ATOM 868 O O . ARG A 1 113 ? 9.742 4.853 13.522 1.00 43.28 113 ARG A O 1
ATOM 875 N N . THR A 1 114 ? 8.397 5.304 15.314 1.00 46.31 114 THR A N 1
ATOM 876 C CA . THR A 1 114 ? 7.209 5.945 14.759 1.00 46.31 114 THR A CA 1
ATOM 877 C C . THR A 1 114 ? 6.317 5.071 13.896 1.00 46.31 114 THR A C 1
ATOM 879 O O . THR A 1 114 ? 6.724 4.498 12.895 1.00 46.31 114 THR A O 1
ATOM 882 N N . ASP A 1 115 ? 5.042 5.049 14.295 1.00 51.00 115 ASP A N 1
ATOM 883 C CA . ASP A 1 115 ? 3.922 4.888 13.378 1.00 51.00 115 ASP A CA 1
ATOM 884 C C . ASP A 1 115 ? 4.289 5.463 11.993 1.00 51.00 115 ASP A C 1
ATOM 886 O O . ASP A 1 115 ? 4.711 6.624 11.950 1.00 51.00 115 ASP A O 1
ATOM 890 N N . PRO A 1 116 ? 4.136 4.690 10.900 1.00 58.12 116 PRO A N 1
ATOM 891 C CA . PRO A 1 116 ? 2.974 3.813 10.767 1.00 58.12 116 PRO A CA 1
ATOM 892 C C . PRO A 1 116 ? 3.140 2.426 10.103 1.00 58.12 116 PRO A C 1
ATOM 894 O O . PRO A 1 116 ? 2.185 1.659 10.158 1.00 58.12 116 PRO A O 1
ATOM 897 N N . TYR A 1 117 ? 4.298 2.064 9.547 1.00 72.50 117 TYR A N 1
ATOM 898 C CA . TYR A 1 117 ? 4.450 0.827 8.759 1.00 72.50 117 TYR A CA 1
ATOM 899 C C . TYR A 1 117 ? 4.267 -0.433 9.609 1.00 72.50 117 TYR A C 1
ATOM 901 O O . TYR A 1 117 ? 4.948 -0.545 10.625 1.00 72.50 117 TYR A O 1
ATOM 909 N N . LEU A 1 118 ? 3.368 -1.352 9.243 1.00 81.69 118 LEU A N 1
ATOM 910 C CA . LEU A 1 118 ? 3.057 -2.587 9.984 1.00 81.69 118 LEU A CA 1
ATOM 911 C C . LEU A 1 118 ? 3.897 -3.776 9.512 1.00 81.69 118 LEU A C 1
ATOM 913 O O . LEU A 1 118 ? 4.213 -4.653 10.320 1.00 81.69 118 LEU A O 1
ATOM 917 N N . TYR A 1 119 ? 4.258 -3.782 8.233 1.00 83.81 119 TYR A N 1
ATOM 918 C CA . TYR A 1 119 ? 5.161 -4.738 7.617 1.00 83.81 119 TYR A CA 1
ATOM 919 C C . TYR A 1 119 ? 6.476 -4.905 8.393 1.00 83.81 119 TYR A C 1
ATOM 921 O O . TYR A 1 119 ? 7.128 -3.928 8.762 1.00 83.81 119 TYR A O 1
ATOM 929 N N . GLY A 1 120 ? 6.888 -6.154 8.627 1.00 79.69 120 GLY A N 1
ATOM 930 C CA . GLY A 1 120 ? 8.162 -6.478 9.275 1.00 79.69 120 GLY A CA 1
ATOM 931 C C . GLY A 1 120 ? 8.272 -6.142 10.770 1.00 79.69 120 GLY A C 1
ATOM 932 O O . GLY A 1 120 ? 9.383 -6.179 11.297 1.00 79.69 120 GLY A O 1
ATOM 933 N N . ARG A 1 121 ? 7.161 -5.835 11.460 1.00 81.75 121 ARG A N 1
ATOM 934 C CA . ARG A 1 121 ? 7.128 -5.607 12.924 1.00 81.75 121 ARG A CA 1
ATOM 935 C C . ARG A 1 121 ? 7.083 -6.879 13.767 1.00 81.75 121 ARG A C 1
ATOM 937 O O . ARG A 1 121 ? 7.242 -6.815 14.982 1.00 81.75 121 ARG A O 1
ATOM 944 N N . ALA A 1 122 ? 6.764 -8.005 13.151 1.00 82.94 122 ALA A N 1
ATOM 945 C CA . ALA A 1 122 ? 6.768 -9.317 13.769 1.00 82.94 122 ALA A CA 1
ATOM 946 C C . ALA A 1 122 ? 7.657 -10.262 12.948 1.00 82.94 122 ALA A C 1
ATOM 948 O O . ALA A 1 122 ? 7.842 -10.052 11.745 1.00 82.94 122 ALA A O 1
ATOM 949 N N . PRO A 1 123 ? 8.193 -11.330 13.559 1.00 79.19 123 PRO A N 1
ATOM 950 C CA . PRO A 1 123 ? 8.903 -12.360 12.816 1.00 79.19 123 PRO A CA 1
ATOM 951 C C . PRO A 1 123 ? 8.019 -12.955 11.711 1.00 79.19 123 PRO A C 1
ATOM 953 O O . PRO A 1 123 ? 6.932 -13.467 11.979 1.00 79.19 123 PRO A O 1
ATOM 956 N N . ALA A 1 124 ? 8.491 -12.896 10.466 1.00 78.56 124 ALA A N 1
ATOM 957 C CA . ALA A 1 124 ? 7.806 -13.502 9.331 1.00 78.56 124 ALA A CA 1
ATOM 958 C C . ALA A 1 124 ? 7.766 -15.033 9.473 1.00 78.56 124 ALA A C 1
ATOM 960 O O . ALA A 1 124 ? 8.785 -15.673 9.735 1.00 78.56 124 ALA A O 1
ATOM 961 N N . THR A 1 125 ? 6.587 -15.622 9.271 1.00 75.81 125 THR A N 1
ATOM 962 C CA . THR A 1 125 ? 6.360 -17.073 9.435 1.00 75.81 125 THR A CA 1
ATOM 963 C C . THR A 1 125 ? 6.856 -17.918 8.260 1.00 75.81 125 THR A C 1
ATOM 965 O O . THR A 1 125 ? 7.025 -19.128 8.411 1.00 75.81 125 THR A O 1
ATOM 968 N N . ARG A 1 126 ? 7.135 -17.296 7.107 1.00 65.81 126 ARG A N 1
ATOM 969 C CA . ARG A 1 126 ? 7.631 -17.965 5.902 1.00 65.81 126 ARG A CA 1
ATOM 970 C C . ARG A 1 126 ? 8.869 -17.239 5.379 1.00 65.81 126 ARG A C 1
ATOM 972 O O . ARG A 1 126 ? 8.785 -16.135 4.858 1.00 65.81 126 ARG A O 1
ATOM 979 N N . THR A 1 127 ? 10.031 -17.868 5.523 1.00 53.03 127 THR A N 1
ATOM 980 C CA . THR A 1 127 ? 11.318 -17.418 4.961 1.00 53.03 127 THR A CA 1
ATOM 981 C C . THR A 1 127 ? 11.712 -18.286 3.764 1.00 53.03 127 THR A C 1
ATOM 983 O O . THR A 1 127 ? 12.855 -18.723 3.645 1.00 53.03 127 THR A O 1
ATOM 986 N N . GLU A 1 128 ? 10.757 -18.617 2.892 1.00 53.03 128 GLU A N 1
ATOM 987 C CA . GLU A 1 128 ? 11.027 -19.535 1.783 1.00 53.03 128 GLU A CA 1
ATOM 988 C C . GLU A 1 128 ? 11.869 -18.893 0.674 1.00 53.03 128 GLU A C 1
ATOM 990 O O . GLU A 1 128 ? 11.639 -17.768 0.231 1.00 53.03 128 GLU A O 1
ATOM 995 N N . VAL A 1 129 ? 12.850 -19.663 0.207 1.00 47.06 129 VAL A N 1
ATOM 996 C CA . VAL A 1 129 ? 13.696 -19.359 -0.947 1.00 47.06 129 VAL A CA 1
ATOM 997 C C . VAL A 1 129 ? 12.920 -19.718 -2.219 1.00 47.06 129 VAL A C 1
ATOM 999 O O . VAL A 1 129 ? 12.564 -20.878 -2.399 1.00 47.06 129 VAL A O 1
ATOM 1002 N N . GLY A 1 130 ? 12.679 -18.749 -3.110 1.00 46.28 130 GLY A N 1
ATOM 1003 C CA . GLY A 1 130 ? 12.124 -18.991 -4.456 1.00 46.28 130 GLY A CA 1
ATOM 1004 C C . GLY A 1 130 ? 10.799 -18.292 -4.787 1.00 46.28 130 GLY A C 1
ATOM 1005 O O . GLY A 1 130 ? 10.419 -18.260 -5.954 1.00 46.28 130 GLY A O 1
ATOM 1006 N N . VAL A 1 131 ? 10.126 -17.685 -3.808 1.00 54.31 131 VAL A N 1
ATOM 1007 C CA . VAL A 1 131 ? 9.011 -16.743 -4.033 1.00 54.31 131 VAL A CA 1
ATOM 1008 C C . VAL A 1 131 ? 9.597 -15.328 -4.157 1.00 54.31 131 VAL A C 1
ATOM 1010 O O . VAL A 1 131 ? 10.611 -15.059 -3.497 1.00 54.31 131 VAL A O 1
ATOM 1013 N N . PRO A 1 132 ? 9.036 -14.411 -4.978 1.00 58.47 132 PRO A N 1
ATOM 1014 C CA . PRO A 1 132 ? 9.422 -13.005 -4.925 1.00 58.47 132 PRO A CA 1
ATOM 1015 C C . PRO A 1 132 ? 9.375 -12.525 -3.475 1.00 58.47 132 PRO A C 1
ATOM 1017 O O . PRO A 1 132 ? 8.333 -12.580 -2.828 1.00 58.47 132 PRO A O 1
ATOM 1020 N N . ASN A 1 133 ? 10.533 -12.155 -2.926 1.00 65.38 133 ASN A N 1
ATOM 1021 C CA . ASN A 1 133 ? 10.615 -11.799 -1.518 1.00 65.38 133 ASN A CA 1
ATOM 1022 C C . ASN A 1 133 ? 9.822 -10.495 -1.324 1.00 65.38 133 ASN A C 1
ATOM 1024 O O . ASN A 1 133 ? 10.170 -9.509 -1.972 1.00 65.38 133 ASN A O 1
ATOM 1028 N N . PRO A 1 134 ? 8.801 -10.466 -0.451 1.00 61.81 134 PRO A N 1
ATOM 1029 C CA . PRO A 1 134 ? 7.918 -9.312 -0.282 1.00 61.81 134 PRO A CA 1
ATOM 1030 C C . PRO A 1 134 ? 8.648 -8.026 0.083 1.00 61.81 134 PRO A C 1
ATOM 1032 O O . PRO A 1 134 ? 8.193 -6.934 -0.231 1.00 61.81 134 PRO A O 1
ATOM 1035 N N . LYS A 1 135 ? 9.855 -8.133 0.658 1.00 69.75 135 LYS A N 1
ATOM 1036 C CA . LYS A 1 135 ? 10.773 -6.995 0.814 1.00 69.75 135 LYS A CA 1
ATOM 1037 C C . LYS A 1 135 ? 10.946 -6.210 -0.483 1.00 69.75 135 LYS A C 1
ATOM 1039 O O . LYS A 1 135 ? 11.069 -4.997 -0.423 1.00 69.75 135 LYS A O 1
ATOM 1044 N N . TYR A 1 136 ? 10.949 -6.876 -1.634 1.00 78.75 136 TYR A N 1
ATOM 1045 C CA . TYR A 1 136 ? 11.157 -6.237 -2.926 1.00 78.75 136 TYR A CA 1
ATOM 1046 C C . TYR A 1 136 ? 9.931 -5.514 -3.474 1.00 78.75 136 TYR A C 1
ATOM 1048 O O . TYR A 1 136 ? 10.092 -4.661 -4.335 1.00 78.75 136 TYR A O 1
ATOM 1056 N N . THR A 1 137 ? 8.731 -5.819 -2.987 1.00 89.12 137 THR A N 1
ATOM 1057 C CA . THR A 1 137 ? 7.474 -5.319 -3.562 1.00 89.12 137 THR A CA 1
ATOM 1058 C C . THR A 1 137 ? 6.661 -4.479 -2.592 1.00 89.12 137 THR A C 1
ATOM 1060 O O . THR A 1 137 ? 5.916 -3.610 -3.042 1.00 89.12 137 THR A O 1
ATOM 1063 N N . HIS A 1 138 ? 6.840 -4.671 -1.283 1.00 90.88 138 HIS A N 1
ATOM 1064 C CA . HIS A 1 138 ? 5.952 -4.110 -0.274 1.00 90.88 138 HIS A CA 1
ATOM 1065 C C . HIS A 1 138 ? 5.889 -2.585 -0.314 1.00 90.88 138 HIS A C 1
ATOM 1067 O O . HIS A 1 138 ? 4.806 -2.015 -0.294 1.00 90.88 138 HIS A O 1
ATOM 1073 N N . THR A 1 139 ? 7.031 -1.906 -0.443 1.00 91.06 139 THR A N 1
ATOM 1074 C CA . THR A 1 139 ? 7.044 -0.439 -0.531 1.00 91.06 139 THR A CA 1
ATOM 1075 C C . THR A 1 139 ? 6.259 0.058 -1.745 1.00 91.06 139 THR A C 1
ATOM 1077 O O . THR A 1 139 ? 5.475 0.992 -1.624 1.00 91.06 139 THR A O 1
ATOM 1080 N N . LEU A 1 140 ? 6.399 -0.584 -2.909 1.00 94.31 140 LEU A N 1
ATOM 1081 C CA . LEU A 1 140 ? 5.586 -0.238 -4.075 1.00 94.31 140 LEU A CA 1
ATOM 1082 C C . LEU A 1 140 ? 4.098 -0.515 -3.817 1.00 94.31 140 LEU A C 1
ATOM 1084 O O . LEU A 1 140 ? 3.271 0.349 -4.100 1.00 94.31 140 LEU A O 1
ATOM 1088 N N . ALA A 1 141 ? 3.755 -1.678 -3.256 1.00 95.00 141 ALA A N 1
ATOM 1089 C CA . ALA A 1 141 ? 2.376 -2.024 -2.911 1.00 95.00 141 ALA A CA 1
ATOM 1090 C C . ALA A 1 141 ? 1.756 -1.010 -1.933 1.00 95.00 141 ALA A C 1
ATOM 1092 O O . ALA A 1 141 ? 0.616 -0.596 -2.122 1.00 95.00 141 ALA A O 1
ATOM 1093 N N . HIS A 1 142 ? 2.523 -0.558 -0.939 1.00 94.56 142 HIS A N 1
ATOM 1094 C CA . HIS A 1 142 ? 2.139 0.460 0.037 1.00 94.56 142 HIS A CA 1
ATOM 1095 C C . HIS A 1 142 ? 1.862 1.816 -0.619 1.00 94.56 142 HIS A C 1
ATOM 1097 O O . HIS A 1 142 ? 0.830 2.435 -0.366 1.00 94.56 142 HIS A O 1
ATOM 1103 N N . GLU A 1 143 ? 2.730 2.282 -1.517 1.00 94.75 143 GLU A N 1
ATOM 1104 C CA . GLU A 1 143 ? 2.481 3.558 -2.197 1.00 94.75 143 GLU A CA 1
ATOM 1105 C C . GLU A 1 143 ? 1.327 3.472 -3.208 1.00 94.75 143 GLU A C 1
ATOM 1107 O O . GLU A 1 143 ? 0.551 4.419 -3.351 1.00 94.75 143 GLU A O 1
ATOM 1112 N N . VAL A 1 144 ? 1.146 2.324 -3.869 1.00 96.12 144 VAL A N 1
ATOM 1113 C CA . VAL A 1 144 ? -0.063 2.059 -4.666 1.00 96.12 144 VAL A CA 1
ATOM 1114 C C . VAL A 1 144 ? -1.301 2.053 -3.765 1.00 96.12 144 VAL A C 1
ATOM 1116 O O . VAL A 1 144 ? -2.337 2.594 -4.139 1.00 96.12 144 VAL A O 1
ATOM 1119 N N . ALA A 1 145 ? -1.213 1.530 -2.546 1.00 95.12 145 ALA A N 1
ATOM 1120 C CA . ALA A 1 145 ? -2.321 1.566 -1.605 1.00 95.12 145 ALA A CA 1
ATOM 1121 C C . ALA A 1 145 ? -2.717 2.997 -1.200 1.00 95.12 145 ALA A C 1
ATOM 1123 O O . ALA A 1 145 ? -3.909 3.297 -1.128 1.00 95.12 145 ALA A O 1
ATOM 1124 N N . HIS A 1 146 ? -1.755 3.913 -1.032 1.00 94.44 146 HIS A N 1
ATOM 1125 C CA . HIS A 1 146 ? -2.046 5.346 -0.845 1.00 94.44 146 HIS A CA 1
ATOM 1126 C C . HIS A 1 146 ? -2.750 5.974 -2.052 1.00 94.44 146 HIS A C 1
ATOM 1128 O O . HIS A 1 146 ? -3.598 6.854 -1.886 1.00 94.44 146 HIS A O 1
ATOM 1134 N N . TYR A 1 147 ? -2.435 5.513 -3.263 1.00 94.06 147 TYR A N 1
ATOM 1135 C CA . TYR A 1 147 ? -3.154 5.901 -4.475 1.00 94.06 147 TYR A CA 1
ATOM 1136 C C . TYR A 1 147 ? -4.605 5.377 -4.496 1.00 94.06 147 TYR A C 1
ATOM 1138 O O . TYR A 1 147 ? -5.527 6.092 -4.906 1.00 94.06 147 TYR A O 1
ATOM 1146 N N . LEU A 1 148 ? -4.821 4.149 -4.025 1.00 92.56 148 LEU A N 1
ATOM 1147 C CA . LEU A 1 148 ? -6.121 3.478 -4.032 1.00 92.56 148 LEU A CA 1
ATOM 1148 C C . LEU A 1 148 ? -7.056 3.926 -2.897 1.00 92.56 148 LEU A C 1
ATOM 1150 O O . LEU A 1 148 ? -8.264 4.031 -3.110 1.00 92.56 148 LEU A O 1
ATOM 1154 N N . GLY A 1 149 ? -6.527 4.219 -1.707 1.00 90.00 149 GLY A N 1
ATOM 1155 C CA . GLY A 1 149 ? -7.311 4.549 -0.508 1.00 90.00 149 GLY A CA 1
ATOM 1156 C C . GLY A 1 149 ? -8.375 5.641 -0.721 1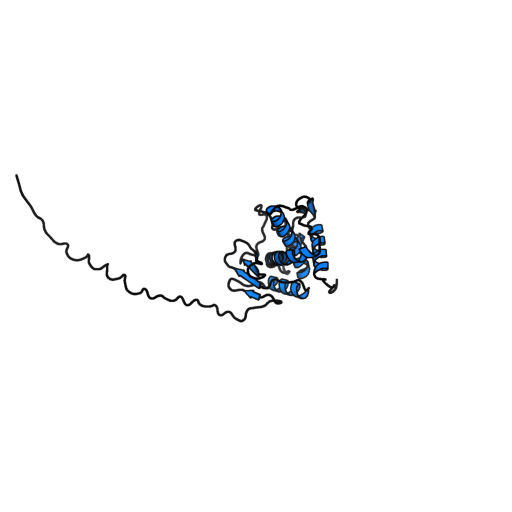.00 90.00 149 GLY A C 1
ATOM 1157 O O . GLY A 1 149 ? -9.539 5.424 -0.379 1.00 90.00 149 GLY A O 1
ATOM 1158 N N . PRO A 1 150 ? -8.050 6.793 -1.343 1.00 88.31 150 PRO A N 1
ATOM 1159 C CA . PRO A 1 150 ? -9.038 7.827 -1.666 1.00 88.31 150 PRO A CA 1
ATOM 1160 C C . PRO A 1 150 ? -10.147 7.374 -2.628 1.00 88.31 150 PRO A C 1
ATOM 1162 O O . PRO A 1 150 ? -11.238 7.933 -2.613 1.00 88.31 150 PRO A O 1
ATOM 1165 N N . GLN A 1 151 ? -9.897 6.370 -3.470 1.00 84.56 151 GLN A N 1
ATOM 1166 C CA . GLN A 1 151 ? -10.889 5.856 -4.421 1.00 84.56 151 GLN A CA 1
ATOM 1167 C C . GLN A 1 151 ? -11.921 4.964 -3.716 1.00 84.56 151 GLN A C 1
ATOM 1169 O O . GLN A 1 151 ? -13.100 4.989 -4.071 1.00 84.56 151 GLN A O 1
ATOM 1174 N N . LEU A 1 152 ? -11.495 4.254 -2.664 1.00 81.19 152 LEU A N 1
ATOM 1175 C CA . LEU A 1 152 ? -12.364 3.465 -1.781 1.00 81.19 152 LEU A CA 1
ATOM 1176 C C . LEU A 1 152 ? -13.251 4.340 -0.875 1.00 81.19 152 LEU A C 1
ATOM 1178 O O . LEU A 1 152 ? -14.286 3.885 -0.392 1.00 81.19 152 LEU A O 1
ATOM 1182 N N . GLU A 1 153 ? -12.884 5.610 -0.657 1.00 72.06 153 GLU A N 1
ATOM 1183 C CA . GLU A 1 153 ? -13.621 6.548 0.208 1.00 72.06 153 GLU A CA 1
ATOM 1184 C C . GLU A 1 153 ? -15.068 6.796 -0.256 1.00 72.06 153 GLU A C 1
ATOM 1186 O O . GLU A 1 153 ? -15.919 7.197 0.535 1.00 72.06 153 GLU A O 1
ATOM 1191 N N . THR A 1 154 ? -15.367 6.534 -1.530 1.00 62.62 154 THR A N 1
ATOM 1192 C CA . THR A 1 154 ? -16.660 6.861 -2.146 1.00 62.62 154 THR A CA 1
ATOM 1193 C C . THR A 1 154 ? -17.745 5.796 -1.972 1.00 62.62 154 THR A C 1
ATOM 1195 O O . THR A 1 154 ? -18.911 6.084 -2.246 1.00 62.62 154 THR A O 1
ATOM 1198 N N . SER A 1 155 ? -17.403 4.592 -1.506 1.00 57.62 155 SER A N 1
ATOM 1199 C CA . SER A 1 155 ? -18.284 3.420 -1.618 1.00 57.62 155 SER A CA 1
ATOM 1200 C C . SER A 1 155 ? -18.448 2.596 -0.335 1.00 57.62 155 SER A C 1
ATOM 1202 O O . SER A 1 155 ? -19.379 1.790 -0.275 1.00 57.62 155 SER A O 1
ATOM 1204 N N . ALA A 1 156 ? -17.628 2.793 0.710 1.00 66.00 156 ALA A N 1
ATOM 1205 C CA . ALA A 1 156 ? -17.645 1.901 1.874 1.00 66.00 156 ALA A CA 1
ATOM 1206 C C . ALA A 1 156 ? -17.094 2.494 3.194 1.00 66.00 156 ALA A C 1
ATOM 1208 O O . ALA A 1 156 ? -16.353 3.480 3.185 1.00 66.00 156 ALA A O 1
ATOM 1209 N N . PRO A 1 157 ? -17.426 1.899 4.364 1.00 80.12 157 PRO A N 1
ATOM 1210 C CA . PRO A 1 157 ? -16.762 2.222 5.628 1.00 80.12 157 PRO A CA 1
ATOM 1211 C C . PR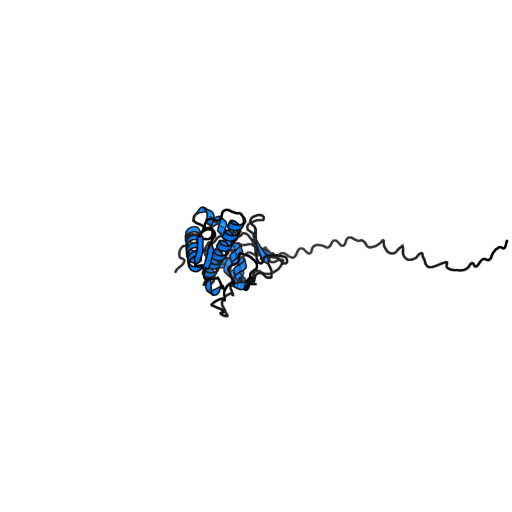O A 1 157 ? -15.260 1.915 5.559 1.00 80.12 157 PRO A C 1
ATOM 1213 O O . PRO A 1 157 ? -14.866 0.923 4.960 1.00 80.12 157 PRO A O 1
ATOM 1216 N N . ARG A 1 158 ? -14.431 2.734 6.223 1.00 88.25 158 ARG A N 1
ATOM 1217 C CA . ARG A 1 158 ? -12.964 2.582 6.261 1.00 88.25 158 ARG A CA 1
ATOM 1218 C C . ARG A 1 158 ? -12.518 1.975 7.598 1.00 88.25 158 ARG A C 1
ATOM 1220 O O . ARG A 1 158 ? -12.428 2.703 8.593 1.00 88.25 158 ARG A O 1
ATOM 1227 N N . PRO A 1 159 ? -12.252 0.659 7.680 1.00 91.25 159 PRO A N 1
ATOM 1228 C CA . PRO A 1 159 ? -12.138 -0.034 8.964 1.00 91.25 159 PRO A CA 1
ATOM 1229 C C . PRO A 1 159 ? -11.000 0.445 9.867 1.00 91.25 159 PRO A C 1
ATOM 1231 O O . PRO A 1 159 ? -11.127 0.435 11.093 1.00 91.25 159 PRO A O 1
ATOM 1234 N N . ALA A 1 160 ? -9.897 0.910 9.274 1.00 92.38 160 ALA A N 1
ATOM 1235 C CA . ALA A 1 160 ? -8.738 1.409 10.016 1.00 92.38 160 ALA A CA 1
ATOM 1236 C C . ALA A 1 160 ? -8.953 2.795 10.653 1.00 92.38 160 ALA A C 1
ATOM 1238 O O . ALA A 1 160 ? -8.143 3.228 11.476 1.00 92.38 160 ALA A O 1
ATOM 1239 N N . TRP A 1 161 ? -10.028 3.504 10.289 1.00 92.69 161 TRP A N 1
ATOM 1240 C CA . TRP A 1 161 ? -10.229 4.899 10.685 1.00 92.69 161 TRP A CA 1
ATOM 1241 C C . TRP A 1 161 ? -10.842 5.057 12.068 1.00 92.69 161 TRP A C 1
ATOM 1243 O O . TRP A 1 161 ? -10.525 6.027 12.760 1.00 92.69 161 TRP A O 1
ATOM 1253 N N . GLY A 1 162 ? -11.687 4.113 12.492 1.00 91.38 162 GLY A N 1
ATOM 1254 C CA . GLY A 1 162 ? -12.384 4.183 13.776 1.00 91.38 162 GLY A CA 1
ATOM 1255 C C . GLY A 1 162 ? -13.042 5.550 13.985 1.00 91.38 162 GLY A C 1
ATOM 1256 O O . GLY A 1 162 ? -13.900 5.960 13.206 1.00 91.38 162 GLY A O 1
ATOM 1257 N N . THR A 1 163 ? -12.611 6.282 15.016 1.00 92.75 163 THR A N 1
ATOM 1258 C CA . THR A 1 163 ? -13.089 7.647 15.305 1.00 92.75 163 THR A CA 1
ATOM 1259 C C . THR A 1 163 ? -12.052 8.739 15.021 1.00 92.75 163 THR A C 1
ATOM 1261 O O . THR A 1 163 ? -12.105 9.791 15.655 1.00 92.75 163 THR A O 1
ATOM 1264 N N . ALA A 1 164 ? -11.082 8.515 14.130 1.00 91.06 164 ALA A N 1
ATOM 1265 C CA . ALA A 1 164 ? -10.029 9.487 13.821 1.00 91.06 164 ALA A CA 1
ATOM 1266 C C . ALA A 1 164 ? -10.603 10.854 13.392 1.00 91.06 164 ALA A C 1
ATOM 1268 O O . ALA A 1 164 ? -11.345 10.950 12.412 1.00 91.06 164 ALA A O 1
ATOM 1269 N N . ARG A 1 165 ? -10.242 11.933 14.107 1.00 91.06 165 ARG A N 1
ATOM 1270 C CA . ARG A 1 165 ? -10.696 13.307 13.796 1.00 91.06 165 ARG A CA 1
ATOM 1271 C C . ARG A 1 165 ? -9.540 14.271 13.561 1.00 91.06 165 ARG A C 1
ATOM 1273 O O . ARG A 1 165 ? -9.623 15.125 12.678 1.00 91.06 165 ARG A O 1
ATOM 1280 N N . SER A 1 166 ? -8.467 14.152 14.338 1.00 93.94 166 SER A N 1
ATOM 1281 C CA . SER A 1 166 ? -7.301 15.029 14.218 1.00 93.94 166 SER A CA 1
ATOM 1282 C C . SER A 1 166 ? -6.456 14.689 12.987 1.00 93.94 166 SER A C 1
ATOM 1284 O O . SER A 1 166 ? -6.507 13.584 12.449 1.00 93.94 166 SER A O 1
ATOM 1286 N N . ILE A 1 167 ? -5.623 15.636 12.543 1.00 91.88 167 ILE A N 1
ATOM 1287 C CA . ILE A 1 167 ? -4.689 15.415 11.424 1.00 91.88 167 ILE A CA 1
ATOM 1288 C C . ILE A 1 167 ? -3.774 14.216 11.705 1.00 91.88 167 ILE A C 1
ATOM 1290 O O . ILE A 1 167 ? -3.571 13.384 10.827 1.00 91.88 167 ILE A O 1
ATOM 1294 N N . ARG A 1 168 ? -3.255 14.102 12.933 1.00 89.50 168 ARG A N 1
ATOM 1295 C CA . ARG A 1 168 ? -2.365 13.005 13.330 1.00 89.50 168 ARG A CA 1
ATOM 1296 C C . ARG A 1 168 ? -3.073 11.651 13.288 1.00 89.50 168 ARG A C 1
ATOM 1298 O O . ARG A 1 168 ? -2.507 10.694 12.774 1.00 89.50 168 ARG A O 1
ATOM 1305 N N . GLU A 1 169 ? -4.293 11.571 13.812 1.00 90.69 169 GLU A N 1
ATOM 1306 C CA . GLU A 1 169 ? -5.069 10.325 13.802 1.00 90.69 169 GLU A CA 1
ATOM 1307 C C . GLU A 1 169 ? -5.451 9.906 12.386 1.00 90.69 169 GLU A C 1
ATOM 1309 O O . GLU A 1 169 ? -5.373 8.724 12.074 1.00 90.69 169 GLU A O 1
ATOM 1314 N N . ARG A 1 170 ? -5.824 10.863 11.525 1.00 91.00 170 ARG A N 1
ATOM 1315 C CA . ARG A 1 170 ? -6.140 10.580 10.120 1.00 91.00 170 ARG A CA 1
ATOM 1316 C C . ARG A 1 170 ? -4.924 10.069 9.360 1.00 91.00 170 ARG A C 1
ATOM 1318 O O . ARG A 1 170 ? -5.045 9.059 8.686 1.00 91.00 170 ARG A O 1
ATOM 1325 N N . ARG A 1 171 ? -3.751 10.685 9.545 1.00 90.06 171 ARG A N 1
ATOM 1326 C CA . ARG A 1 171 ? -2.493 10.174 8.973 1.00 90.06 171 ARG A CA 1
ATOM 1327 C C . ARG A 1 171 ? -2.207 8.752 9.446 1.00 90.06 171 ARG A C 1
ATOM 1329 O O . ARG A 1 171 ? -1.958 7.880 8.635 1.00 90.06 171 ARG A O 1
ATOM 1336 N N . ARG A 1 172 ? -2.334 8.480 10.749 1.00 89.75 172 ARG A N 1
ATOM 1337 C CA . ARG A 1 172 ? -2.167 7.117 11.279 1.00 89.75 172 ARG A CA 1
ATOM 1338 C C . ARG A 1 172 ? -3.140 6.124 10.629 1.00 89.75 172 ARG A C 1
ATOM 1340 O O . ARG A 1 172 ? -2.732 5.025 10.279 1.00 89.75 172 ARG A O 1
ATOM 1347 N N . ALA A 1 173 ? -4.413 6.493 10.506 1.00 92.00 173 ALA A N 1
ATOM 1348 C CA . ALA A 1 173 ? -5.433 5.641 9.904 1.00 92.00 173 ALA A CA 1
ATOM 1349 C C . ALA A 1 173 ? -5.168 5.371 8.417 1.00 92.00 173 ALA A C 1
ATOM 1351 O O . ALA A 1 173 ? -5.299 4.227 7.997 1.00 92.00 173 ALA A O 1
ATOM 1352 N N . GLN A 1 174 ? -4.764 6.396 7.659 1.00 92.31 174 GLN A N 1
ATOM 1353 C CA . GLN A 1 174 ? -4.381 6.282 6.246 1.00 92.31 174 GLN A CA 1
ATOM 1354 C C . GLN A 1 174 ? -3.254 5.281 6.051 1.00 92.31 174 GLN A C 1
ATOM 1356 O O . GLN A 1 174 ? -3.296 4.473 5.142 1.00 92.31 174 GLN A O 1
ATOM 1361 N N . GLU A 1 175 ? -2.271 5.300 6.934 1.00 92.12 175 GLU A N 1
ATOM 1362 C CA . GLU A 1 175 ? -1.116 4.428 6.802 1.00 92.12 175 GLU A CA 1
ATOM 1363 C C . 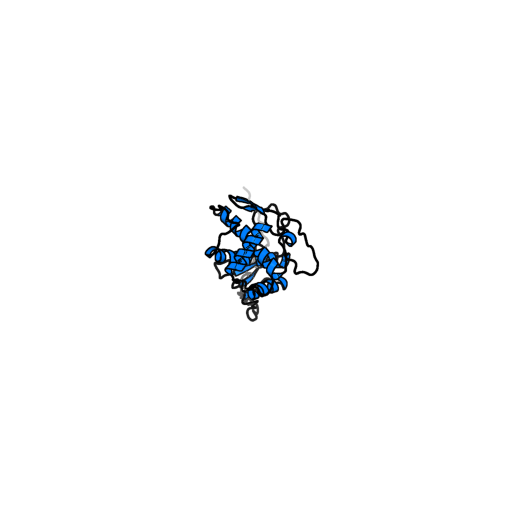GLU A 1 175 ? -1.423 2.991 7.241 1.00 92.12 175 GLU A C 1
ATOM 1365 O O . GLU A 1 175 ? -0.996 2.049 6.591 1.00 92.12 175 GLU A O 1
ATOM 1370 N N . ILE A 1 176 ? -2.233 2.796 8.293 1.00 93.19 176 ILE A N 1
ATOM 1371 C CA . ILE A 1 176 ? -2.748 1.458 8.641 1.00 93.19 176 ILE A CA 1
ATOM 1372 C C . ILE A 1 176 ? -3.588 0.896 7.488 1.00 93.19 176 ILE A C 1
ATOM 1374 O O . ILE A 1 176 ? -3.507 -0.289 7.182 1.00 93.19 176 ILE A O 1
ATOM 1378 N N . GLU A 1 177 ? -4.424 1.730 6.873 1.00 94.50 177 GLU A N 1
ATOM 1379 C CA . GLU A 1 177 ? -5.190 1.354 5.689 1.00 94.50 177 GLU A CA 1
ATOM 1380 C C . GLU A 1 177 ? -4.272 0.991 4.519 1.00 94.50 177 GLU A C 1
ATOM 1382 O O . GLU A 1 177 ? -4.453 -0.078 3.944 1.00 94.50 177 GLU A O 1
ATOM 1387 N N . ALA A 1 178 ? -3.276 1.823 4.208 1.00 94.75 178 ALA A N 1
ATOM 1388 C CA . ALA A 1 178 ? -2.333 1.576 3.124 1.00 94.75 178 ALA A CA 1
ATOM 1389 C C . ALA A 1 178 ? -1.568 0.262 3.329 1.00 94.75 178 ALA A C 1
ATOM 1391 O O . ALA A 1 178 ? -1.465 -0.539 2.410 1.00 94.75 178 ALA A O 1
ATOM 1392 N N . GLU A 1 179 ? -1.129 -0.017 4.555 1.00 93.75 179 GLU A N 1
ATOM 1393 C CA . GLU A 1 179 ? -0.506 -1.287 4.937 1.00 93.75 179 GLU A CA 1
ATOM 1394 C C . GLU A 1 179 ? -1.418 -2.495 4.702 1.00 93.75 179 GLU A C 1
ATOM 1396 O O . GLU A 1 179 ? -0.997 -3.509 4.151 1.00 93.75 179 GLU A O 1
ATOM 1401 N N . LEU A 1 180 ? -2.684 -2.405 5.109 1.00 95.00 180 LEU A N 1
ATOM 1402 C CA . LEU A 1 180 ? -3.622 -3.516 4.958 1.00 95.00 180 LEU A CA 1
ATOM 1403 C C . LEU A 1 180 ? -4.012 -3.739 3.498 1.00 95.00 180 LEU A C 1
ATOM 1405 O O . LEU A 1 180 ? -4.076 -4.884 3.063 1.00 95.00 180 LEU A O 1
ATOM 1409 N N . ILE A 1 181 ? -4.227 -2.664 2.737 1.00 95.44 181 ILE A N 1
ATOM 1410 C CA . ILE A 1 181 ? -4.451 -2.745 1.292 1.00 95.44 181 ILE A CA 1
ATOM 1411 C C . ILE A 1 181 ? -3.212 -3.345 0.622 1.00 95.44 181 ILE A C 1
ATOM 1413 O O . ILE A 1 181 ? -3.362 -4.290 -0.140 1.00 95.44 181 ILE A O 1
ATOM 1417 N N . ALA A 1 182 ? -2.000 -2.882 0.940 1.00 95.00 182 ALA A N 1
ATOM 1418 C CA . ALA A 1 182 ? -0.757 -3.419 0.384 1.00 95.00 182 ALA A CA 1
ATOM 1419 C C . ALA A 1 182 ? -0.615 -4.923 0.631 1.00 95.00 182 ALA A C 1
ATOM 1421 O O . ALA A 1 182 ? -0.313 -5.665 -0.301 1.00 95.00 182 ALA A O 1
ATOM 1422 N N . ALA A 1 183 ? -0.911 -5.383 1.849 1.00 93.81 183 ALA A N 1
ATOM 1423 C CA . ALA A 1 183 ? -0.933 -6.806 2.154 1.00 93.81 183 ALA A CA 1
ATOM 1424 C C . ALA A 1 183 ? -1.946 -7.566 1.278 1.00 93.81 183 ALA A C 1
ATOM 1426 O O . ALA A 1 183 ? -1.634 -8.659 0.816 1.00 93.81 183 ALA A O 1
ATOM 1427 N N . VAL A 1 184 ? -3.138 -7.008 1.020 1.00 94.88 184 VAL A N 1
ATOM 1428 C CA . VAL A 1 184 ? -4.121 -7.626 0.108 1.00 94.88 184 VAL A CA 1
ATOM 1429 C C . VAL A 1 184 ? -3.581 -7.675 -1.323 1.00 94.88 184 VAL A C 1
ATOM 1431 O O . VAL A 1 184 ? -3.692 -8.708 -1.977 1.00 94.88 184 VAL A O 1
ATOM 1434 N N . LEU A 1 185 ? -2.955 -6.598 -1.808 1.00 94.25 185 LEU A N 1
ATOM 1435 C CA . LEU A 1 185 ? -2.349 -6.558 -3.145 1.00 94.25 185 LEU A CA 1
ATOM 1436 C C . LEU A 1 185 ? -1.252 -7.626 -3.301 1.00 94.25 185 LEU A C 1
ATOM 1438 O O . LEU A 1 185 ? -1.164 -8.275 -4.344 1.00 94.25 185 LEU A O 1
ATOM 1442 N N . GLU A 1 186 ? -0.436 -7.836 -2.267 1.00 92.44 186 GLU A N 1
ATOM 1443 C CA . GLU A 1 186 ? 0.606 -8.868 -2.256 1.00 92.44 186 GLU A CA 1
ATOM 1444 C C . GLU A 1 186 ? 0.046 -10.289 -2.090 1.00 92.44 186 GLU A C 1
ATOM 1446 O O . GLU A 1 186 ? 0.592 -11.226 -2.679 1.00 92.44 186 GLU A O 1
ATOM 1451 N N . GLU A 1 187 ? -1.062 -10.470 -1.363 1.00 91.94 187 GLU A N 1
ATOM 1452 C CA . GLU A 1 187 ? -1.784 -11.748 -1.348 1.00 91.94 187 GLU A CA 1
ATOM 1453 C C . GLU A 1 187 ? -2.326 -12.075 -2.741 1.00 91.94 187 GLU A C 1
ATOM 1455 O O . GLU A 1 187 ? -2.115 -13.180 -3.234 1.00 91.94 187 GLU A O 1
ATOM 1460 N N . MET A 1 188 ? -2.963 -11.114 -3.410 1.00 89.94 188 MET A N 1
ATOM 1461 C CA . MET A 1 188 ? -3.491 -11.310 -4.761 1.00 89.94 188 MET A CA 1
ATOM 1462 C C . MET A 1 188 ? -2.378 -11.661 -5.753 1.00 89.94 188 MET A C 1
ATOM 1464 O O . MET A 1 188 ? -2.485 -12.646 -6.483 1.00 89.94 188 MET A O 1
ATOM 1468 N N . ALA A 1 189 ? -1.288 -10.890 -5.752 1.00 89.75 189 ALA A N 1
ATOM 1469 C CA . ALA A 1 189 ? -0.214 -11.059 -6.723 1.00 89.75 189 ALA A CA 1
ATOM 1470 C C . ALA A 1 189 ? 0.661 -12.295 -6.475 1.00 89.75 189 ALA A C 1
ATOM 1472 O O . ALA A 1 189 ? 1.148 -12.900 -7.434 1.00 89.75 189 ALA A O 1
ATOM 1473 N N . PHE A 1 190 ? 0.882 -12.662 -5.209 1.00 88.56 190 PHE A N 1
ATOM 1474 C CA . PHE A 1 190 ? 1.920 -13.627 -4.829 1.00 88.56 190 PHE A CA 1
ATOM 1475 C C . PHE A 1 190 ? 1.466 -14.697 -3.826 1.00 88.56 190 PHE A C 1
ATOM 1477 O O . PHE A 1 190 ? 2.263 -15.563 -3.469 1.00 88.56 190 PHE A O 1
ATOM 1484 N N . GLY A 1 191 ? 0.216 -14.665 -3.359 1.00 88.19 191 GLY A N 1
ATOM 1485 C CA . GLY A 1 191 ? -0.301 -15.589 -2.344 1.00 88.19 191 GLY A CA 1
ATOM 1486 C C . GLY A 1 191 ? 0.303 -15.380 -0.951 1.00 88.19 191 GLY A C 1
ATOM 1487 O O . GLY A 1 191 ? 0.323 -16.312 -0.146 1.00 88.19 191 GLY A O 1
ATOM 1488 N N . MET A 1 192 ? 0.844 -14.189 -0.675 1.00 85.88 192 MET A N 1
ATOM 1489 C CA . MET A 1 192 ? 1.507 -13.867 0.590 1.00 85.88 192 MET A CA 1
ATOM 1490 C C . MET A 1 192 ? 0.499 -13.436 1.651 1.00 85.88 192 MET A C 1
ATOM 1492 O O . MET A 1 192 ? -0.213 -12.452 1.480 1.00 85.88 192 MET A O 1
ATOM 1496 N N . ARG A 1 193 ? 0.470 -14.135 2.788 1.00 88.00 193 ARG A N 1
ATOM 1497 C CA . ARG A 1 193 ? -0.407 -13.776 3.911 1.00 88.00 193 ARG A CA 1
ATOM 1498 C C . ARG A 1 193 ? 0.254 -12.697 4.772 1.00 88.00 193 ARG A C 1
ATOM 1500 O O . ARG A 1 193 ? 1.482 -12.676 4.871 1.00 88.00 193 ARG A O 1
ATOM 1507 N N . PRO A 1 194 ? -0.506 -11.901 5.547 1.00 89.38 194 PRO A N 1
ATOM 1508 C CA . PRO A 1 194 ? 0.073 -10.922 6.476 1.00 89.38 194 PRO A CA 1
ATOM 1509 C C . PRO A 1 194 ? 1.127 -11.500 7.441 1.00 89.38 194 PRO A C 1
ATOM 1511 O O . PRO A 1 194 ? 2.123 -10.847 7.749 1.00 89.38 194 PRO A O 1
ATOM 1514 N N . SER A 1 195 ? 0.963 -12.750 7.891 1.00 87.12 195 SER A N 1
ATOM 1515 C CA . SER A 1 195 ? 1.944 -13.434 8.750 1.00 87.12 195 SER A CA 1
ATOM 1516 C C . SER A 1 195 ? 3.247 -13.787 8.026 1.00 87.12 195 SER A C 1
ATOM 1518 O O . SER A 1 195 ? 4.293 -13.923 8.661 1.00 87.12 195 SER A O 1
ATOM 1520 N N . ASP A 1 196 ? 3.203 -13.975 6.708 1.00 85.38 196 ASP A N 1
ATOM 1521 C CA . ASP A 1 196 ? 4.386 -14.214 5.876 1.00 85.38 196 ASP A CA 1
ATOM 1522 C C . ASP A 1 196 ? 5.170 -12.903 5.670 1.00 85.38 196 ASP A C 1
ATOM 1524 O O . ASP A 1 196 ? 6.378 -12.919 5.459 1.00 85.38 196 ASP A O 1
ATOM 1528 N N . LEU A 1 197 ? 4.485 -11.765 5.818 1.00 84.44 197 LEU A N 1
ATOM 1529 C CA . LEU A 1 197 ? 5.016 -10.406 5.722 1.00 84.44 197 LEU A CA 1
ATOM 1530 C C . LEU A 1 197 ? 5.484 -9.831 7.077 1.00 84.44 197 LEU A C 1
ATOM 1532 O O . LEU A 1 197 ? 5.983 -8.710 7.151 1.00 84.44 197 LEU A O 1
ATOM 1536 N N . GLY A 1 198 ? 5.327 -10.576 8.174 1.00 86.56 198 GLY A N 1
ATOM 1537 C CA . GLY A 1 198 ? 5.718 -10.105 9.505 1.00 86.56 198 GLY A CA 1
ATOM 1538 C C . GLY A 1 198 ? 4.815 -8.997 10.054 1.00 86.56 198 GLY A C 1
ATOM 1539 O O . GLY A 1 198 ? 5.289 -8.100 10.748 1.00 86.56 198 GLY A O 1
ATOM 1540 N N . TYR A 1 199 ? 3.520 -9.029 9.737 1.00 88.88 199 TYR A N 1
ATOM 1541 C CA . TYR A 1 199 ? 2.544 -8.147 10.375 1.00 88.88 199 TYR A CA 1
ATOM 1542 C C . TYR A 1 199 ? 2.279 -8.588 11.822 1.00 88.88 199 TYR A C 1
ATOM 1544 O O . TYR A 1 199 ? 2.266 -9.788 12.103 1.00 88.88 199 TYR A O 1
ATOM 1552 N N . PRO A 1 200 ? 2.005 -7.652 12.751 1.00 89.31 200 PRO A N 1
ATOM 1553 C CA . PRO A 1 200 ? 1.600 -8.005 14.108 1.00 89.31 200 PRO A CA 1
ATOM 1554 C C . PRO A 1 200 ? 0.211 -8.662 14.112 1.00 89.31 200 PRO A C 1
ATOM 1556 O O . PRO A 1 200 ? -0.609 -8.385 13.239 1.00 89.31 200 PRO A O 1
ATOM 1559 N N . ASP A 1 201 ? -0.115 -9.450 15.141 1.00 90.81 201 ASP A N 1
ATOM 1560 C CA . ASP A 1 201 ? -1.436 -10.100 15.272 1.00 90.81 201 ASP A CA 1
ATOM 1561 C C . ASP A 1 201 ? -2.596 -9.108 15.452 1.00 90.81 201 ASP A C 1
ATOM 1563 O O . ASP A 1 201 ? -3.758 -9.400 15.132 1.00 90.81 201 ASP A O 1
ATOM 1567 N N . SER A 1 202 ? -2.292 -7.923 15.986 1.00 92.50 202 SER A N 1
ATOM 1568 C CA . SER A 1 202 ? -3.270 -6.863 16.195 1.00 92.50 202 SER A CA 1
ATOM 1569 C C . SER A 1 202 ? -2.718 -5.472 15.902 1.00 92.50 202 SER A C 1
ATOM 1571 O O . SER A 1 202 ? -1.542 -5.182 16.125 1.00 92.50 202 SER A O 1
ATOM 1573 N N . VAL A 1 203 ? -3.614 -4.592 15.459 1.00 90.81 203 VAL A N 1
ATOM 1574 C CA . VAL A 1 203 ? -3.363 -3.173 15.207 1.00 90.81 203 VAL A CA 1
ATOM 1575 C C . VAL A 1 203 ? -4.280 -2.345 16.097 1.00 90.81 203 VAL A C 1
ATOM 1577 O O . VAL A 1 203 ? -5.468 -2.634 16.243 1.00 90.81 203 VAL A O 1
ATOM 1580 N N . ARG A 1 204 ? -3.745 -1.286 16.704 1.00 91.06 204 ARG A N 1
ATOM 1581 C CA . ARG A 1 204 ? -4.544 -0.346 17.495 1.00 91.06 204 ARG A CA 1
ATOM 1582 C C . ARG A 1 204 ? -5.235 0.668 16.580 1.00 91.06 204 ARG A C 1
ATOM 1584 O O . ARG A 1 204 ? -4.565 1.514 15.990 1.00 91.06 204 ARG A O 1
ATOM 1591 N N . VAL A 1 205 ? -6.566 0.616 16.536 1.00 91.94 205 VAL A N 1
ATOM 1592 C CA . VAL A 1 205 ? -7.429 1.544 15.792 1.00 91.94 205 VAL A CA 1
ATOM 1593 C C . VAL A 1 205 ? -7.938 2.650 16.720 1.00 91.94 205 VAL A C 1
ATOM 1595 O O . VAL A 1 205 ? -8.401 2.391 17.835 1.00 91.94 205 VAL A O 1
ATOM 1598 N N . THR A 1 206 ? -7.846 3.902 16.271 1.00 90.75 206 THR A N 1
ATOM 1599 C CA . THR A 1 206 ? -8.235 5.091 17.047 1.00 90.75 206 THR A CA 1
ATOM 1600 C C . THR A 1 206 ? -9.702 5.028 17.477 1.00 90.75 206 THR A C 1
ATOM 1602 O O . THR A 1 206 ? -10.588 4.839 16.647 1.00 90.75 206 THR A O 1
ATOM 1605 N N . GLY A 1 207 ? -9.961 5.187 18.779 1.00 90.81 207 GLY A N 1
ATOM 1606 C CA . GLY A 1 207 ? -11.312 5.161 19.361 1.00 90.81 207 GLY A CA 1
ATOM 1607 C C . GLY A 1 207 ? -11.997 3.793 19.405 1.00 90.81 207 GLY A C 1
ATOM 1608 O O . GLY A 1 207 ? -13.083 3.688 19.962 1.00 90.81 207 GLY A O 1
ATOM 1609 N N . VAL A 1 208 ? -11.366 2.750 18.858 1.00 92.88 208 VAL A N 1
ATOM 1610 C CA . VAL A 1 208 ? -11.878 1.368 18.866 1.00 92.88 208 VAL A CA 1
ATOM 1611 C C . VAL A 1 208 ? -11.021 0.473 19.763 1.00 92.88 208 VAL A C 1
ATOM 1613 O O . VAL A 1 208 ? -11.547 -0.370 20.481 1.00 92.88 208 VAL A O 1
ATOM 1616 N N . GLY A 1 209 ? -9.700 0.679 19.772 1.00 91.56 209 GLY A N 1
ATOM 1617 C CA . GLY A 1 209 ? -8.750 -0.146 20.517 1.00 91.56 209 GLY A CA 1
ATOM 1618 C C . GLY A 1 209 ? -8.073 -1.209 19.642 1.00 91.56 209 GLY A C 1
ATOM 1619 O O . GLY A 1 209 ? -7.991 -1.043 18.423 1.00 91.56 209 GLY A O 1
ATOM 1620 N N . PRO A 1 210 ? -7.504 -2.267 20.248 1.00 93.75 210 PRO A N 1
ATOM 1621 C CA . PRO A 1 210 ? -6.854 -3.347 19.513 1.00 93.75 210 PRO A CA 1
ATOM 1622 C C . PRO A 1 210 ? -7.847 -4.098 18.624 1.00 93.75 210 PRO A C 1
ATOM 1624 O O . PRO A 1 210 ? -8.905 -4.533 19.075 1.00 93.75 210 PRO A O 1
ATOM 1627 N N . ARG A 1 211 ? -7.477 -4.287 17.362 1.00 94.62 211 ARG A N 1
ATOM 1628 C CA . ARG A 1 211 ? -8.224 -5.062 16.377 1.00 94.62 211 ARG A CA 1
ATOM 1629 C C . ARG A 1 211 ? -7.323 -6.116 15.757 1.00 94.62 211 ARG A C 1
ATOM 1631 O O . ARG A 1 211 ? -6.157 -5.849 15.504 1.00 94.62 211 ARG A O 1
ATOM 1638 N N . SER A 1 212 ? -7.869 -7.303 15.500 1.00 95.50 212 SER A N 1
ATOM 1639 C CA . SER A 1 212 ? -7.138 -8.366 14.804 1.00 95.50 212 SER A CA 1
ATOM 1640 C C . SER A 1 212 ? -6.722 -7.898 13.410 1.00 95.50 212 SER A C 1
ATOM 1642 O O . SER A 1 212 ? -7.577 -7.459 12.636 1.00 95.50 212 SER A O 1
ATOM 1644 N N . THR A 1 213 ? -5.433 -8.035 13.094 1.00 94.44 213 THR A N 1
ATOM 1645 C CA . THR A 1 213 ? -4.888 -7.714 11.768 1.00 94.44 213 THR A CA 1
ATOM 1646 C C . THR A 1 213 ? -5.535 -8.577 10.699 1.00 94.44 213 THR A C 1
ATOM 1648 O O . THR A 1 213 ? -5.962 -8.049 9.682 1.00 94.44 213 THR A O 1
ATOM 1651 N N . ARG A 1 214 ? -5.724 -9.875 10.975 1.00 95.31 214 ARG A N 1
ATOM 1652 C CA . ARG A 1 214 ? -6.438 -10.796 10.079 1.00 95.31 214 ARG A CA 1
ATOM 1653 C C . ARG A 1 214 ? -7.851 -10.310 9.752 1.00 95.31 214 ARG A C 1
ATOM 1655 O O . ARG A 1 214 ? -8.224 -10.287 8.592 1.00 95.31 214 ARG A O 1
ATOM 1662 N N . ARG A 1 215 ? -8.629 -9.880 10.753 1.00 95.44 215 ARG A N 1
ATOM 1663 C CA . ARG A 1 215 ? -9.985 -9.366 10.483 1.00 95.44 215 ARG A CA 1
ATOM 1664 C C . ARG A 1 215 ? -9.972 -8.074 9.674 1.00 95.44 215 ARG A C 1
ATOM 1666 O O . ARG A 1 215 ? -10.831 -7.886 8.830 1.00 95.44 215 ARG A O 1
ATOM 1673 N N . LEU A 1 216 ? -9.046 -7.162 9.973 1.00 95.25 216 LEU A N 1
ATOM 1674 C CA . LEU A 1 216 ? -8.919 -5.920 9.207 1.00 95.25 216 LEU A CA 1
ATOM 1675 C C . LEU A 1 216 ? -8.514 -6.206 7.753 1.00 95.25 216 LEU A C 1
ATOM 1677 O O . LEU A 1 216 ? -9.047 -5.588 6.842 1.00 95.25 216 LEU A O 1
ATOM 1681 N N . PHE A 1 217 ? -7.614 -7.165 7.547 1.00 95.81 217 PHE A N 1
ATOM 1682 C CA . PHE A 1 217 ? -7.221 -7.655 6.232 1.00 95.81 217 PHE A CA 1
ATOM 1683 C C . PHE A 1 217 ? -8.417 -8.217 5.447 1.00 95.81 217 PHE A C 1
ATOM 1685 O O . PHE A 1 217 ? -8.672 -7.763 4.339 1.00 95.81 217 PHE A O 1
ATOM 1692 N N . GLU A 1 218 ? -9.197 -9.123 6.048 1.00 95.31 218 GLU A N 1
ATOM 1693 C CA . GLU A 1 218 ? -10.411 -9.700 5.441 1.00 95.31 218 GLU A CA 1
ATOM 1694 C C . GLU A 1 218 ? -11.441 -8.617 5.072 1.00 95.31 218 GLU A C 1
ATOM 1696 O O . GLU A 1 218 ? -12.064 -8.677 4.013 1.00 95.31 218 GLU A O 1
ATOM 1701 N N . GLU A 1 219 ? -11.601 -7.595 5.920 1.00 94.44 219 GLU A N 1
ATOM 1702 C CA . GLU A 1 219 ? -12.469 -6.451 5.623 1.00 94.44 219 GLU A CA 1
ATOM 1703 C C . GLU A 1 219 ? -11.973 -5.685 4.384 1.00 94.44 219 GLU A C 1
ATOM 1705 O O . GLU A 1 219 ? -12.762 -5.454 3.472 1.00 94.44 219 GLU A O 1
ATOM 1710 N N . TYR A 1 220 ? -10.681 -5.345 4.292 1.00 93.88 220 TYR A N 1
ATOM 1711 C CA . TYR A 1 220 ? -10.137 -4.661 3.107 1.00 93.88 220 TYR A CA 1
ATOM 1712 C C . TYR A 1 220 ? -10.150 -5.525 1.846 1.00 93.88 220 TYR A C 1
ATOM 1714 O O . TYR A 1 220 ? -10.381 -4.994 0.763 1.00 93.88 220 TYR A O 1
ATOM 1722 N N . GLN A 1 221 ? -9.970 -6.839 1.972 1.00 93.00 221 GLN A N 1
ATOM 1723 C CA . GLN A 1 221 ? -10.112 -7.769 0.856 1.00 93.00 221 GLN A CA 1
ATOM 1724 C C . GLN A 1 221 ? -11.526 -7.713 0.264 1.00 93.00 221 GLN A C 1
ATOM 1726 O O . GLN A 1 221 ? -11.674 -7.594 -0.952 1.00 93.00 221 GLN A O 1
ATOM 1731 N N . GLY A 1 222 ? -12.555 -7.713 1.120 1.00 90.44 222 GLY A N 1
ATOM 1732 C CA . GLY A 1 222 ? -13.944 -7.519 0.696 1.00 90.44 222 GLY A CA 1
ATOM 1733 C C . GLY A 1 222 ? -14.163 -6.169 0.007 1.00 90.44 222 GLY A C 1
ATOM 1734 O O . GLY A 1 222 ? -14.712 -6.123 -1.089 1.00 90.44 222 GLY A O 1
ATOM 1735 N N . LEU A 1 223 ? -13.652 -5.078 0.592 1.00 90.19 223 LEU A N 1
ATOM 1736 C CA . LEU A 1 223 ? -13.775 -3.731 0.015 1.00 90.19 223 LEU A CA 1
ATOM 1737 C C . LEU A 1 223 ? -13.155 -3.617 -1.382 1.00 90.19 223 LEU A C 1
ATOM 1739 O O . LEU A 1 223 ? -13.738 -3.010 -2.278 1.00 90.19 223 LEU A O 1
ATOM 1743 N N . ILE A 1 224 ? -11.973 -4.199 -1.564 1.00 90.00 224 ILE A N 1
ATOM 1744 C CA . ILE A 1 224 ? -11.246 -4.218 -2.836 1.00 90.00 224 ILE A CA 1
ATOM 1745 C C . ILE A 1 224 ? -12.017 -5.031 -3.882 1.00 90.00 224 ILE A C 1
ATOM 1747 O O . ILE A 1 224 ? -12.214 -4.559 -5.006 1.00 90.00 224 ILE A O 1
ATOM 1751 N N . ALA A 1 225 ? -12.500 -6.218 -3.502 1.00 88.12 225 ALA A N 1
ATOM 1752 C CA . ALA A 1 225 ? -13.279 -7.086 -4.378 1.00 88.12 225 ALA A CA 1
ATOM 1753 C C . ALA A 1 225 ? -14.589 -6.428 -4.836 1.00 88.12 225 ALA A C 1
ATOM 1755 O O . ALA A 1 225 ? -14.899 -6.453 -6.031 1.00 88.12 225 ALA A O 1
ATOM 1756 N N . ASP A 1 226 ? -15.312 -5.792 -3.912 1.00 85.81 226 ASP A N 1
ATOM 1757 C CA . ASP A 1 226 ? -16.570 -5.101 -4.192 1.00 85.81 226 ASP A CA 1
ATOM 1758 C C . ASP A 1 226 ? -16.358 -3.874 -5.090 1.00 85.81 226 ASP A C 1
ATOM 1760 O O . ASP A 1 226 ? -17.109 -3.657 -6.047 1.00 85.81 226 ASP A O 1
ATOM 1764 N N . ASN A 1 227 ? -15.324 -3.070 -4.812 1.00 84.88 227 ASN A N 1
ATOM 1765 C CA . ASN A 1 227 ? -15.133 -1.785 -5.481 1.00 84.88 227 ASN A CA 1
ATOM 1766 C C . ASN A 1 227 ? -14.654 -1.927 -6.927 1.00 84.88 227 ASN A C 1
ATOM 1768 O O . ASN A 1 227 ? -15.187 -1.268 -7.821 1.00 84.88 227 ASN A O 1
ATOM 1772 N N . TRP A 1 228 ? -13.678 -2.798 -7.180 1.00 83.69 228 TRP A N 1
ATOM 1773 C CA . TRP A 1 228 ? -13.176 -3.012 -8.543 1.00 83.69 228 TRP A CA 1
ATOM 1774 C C . TRP A 1 228 ? -13.825 -4.194 -9.236 1.00 83.69 228 TRP A C 1
ATOM 1776 O O . TRP A 1 228 ? -13.372 -4.582 -10.310 1.00 83.69 228 TRP A O 1
ATOM 1786 N N . ARG A 1 229 ? -14.923 -4.706 -8.649 1.00 66.38 229 ARG A N 1
ATOM 1787 C CA . ARG A 1 229 ? -15.703 -5.837 -9.153 1.00 66.38 229 ARG A CA 1
ATOM 1788 C C . ARG A 1 229 ? -14.752 -6.879 -9.692 1.00 66.38 229 ARG A C 1
ATOM 1790 O O . ARG A 1 229 ? -14.797 -7.162 -10.890 1.00 66.38 229 ARG A O 1
ATOM 1797 N N . LEU A 1 230 ? -13.862 -7.364 -8.826 1.00 58.91 230 LEU A N 1
ATOM 1798 C CA . LEU A 1 230 ? -12.949 -8.446 -9.161 1.00 58.91 230 LEU A CA 1
ATOM 1799 C C . LEU A 1 230 ? -13.826 -9.648 -9.520 1.00 58.91 230 LEU A C 1
ATOM 1801 O O . LEU A 1 230 ? -14.176 -10.468 -8.675 1.00 58.91 230 LEU A O 1
ATOM 1805 N N . THR A 1 231 ? -14.296 -9.689 -10.768 1.00 42.66 231 THR A N 1
ATOM 1806 C CA . THR A 1 231 ? -15.072 -10.784 -11.310 1.00 42.66 231 THR A CA 1
ATOM 1807 C C . THR A 1 231 ? -14.144 -11.950 -11.200 1.00 42.66 231 THR A C 1
ATOM 1809 O O . THR A 1 231 ? -13.054 -11.923 -11.764 1.00 42.66 231 THR A O 1
ATOM 1812 N N . THR A 1 232 ? -14.582 -12.907 -10.404 1.00 37.78 232 THR A N 1
ATOM 1813 C CA . THR A 1 232 ? -13.940 -14.164 -10.092 1.00 37.78 232 THR A CA 1
ATOM 1814 C C . THR A 1 232 ? -13.319 -14.733 -11.365 1.00 37.78 232 THR A C 1
ATOM 1816 O O . THR A 1 232 ? -13.976 -15.417 -12.145 1.00 37.78 232 THR A O 1
ATOM 1819 N N . VAL A 1 233 ? -12.038 -14.450 -11.598 1.00 35.38 233 VAL A N 1
ATOM 1820 C CA . VAL A 1 233 ? -11.224 -15.260 -12.495 1.00 35.38 233 VAL A CA 1
ATOM 1821 C C . VAL A 1 233 ? -10.768 -16.434 -11.635 1.00 35.38 233 VAL A C 1
ATOM 1823 O O . VAL A 1 233 ? -9.640 -16.470 -11.171 1.00 35.38 233 VAL A O 1
ATOM 1826 N N . GLY A 1 234 ? -11.724 -17.322 -11.339 1.00 35.22 234 GLY A N 1
ATOM 1827 C CA . GLY A 1 234 ? -11.539 -18.636 -10.718 1.00 35.22 234 GLY A CA 1
ATOM 1828 C C . GLY A 1 234 ? -10.818 -18.670 -9.366 1.00 35.22 234 GLY A C 1
ATOM 1829 O O . GLY A 1 234 ? -9.624 -18.951 -9.322 1.00 35.22 234 GLY A O 1
ATOM 1830 N N . LEU A 1 235 ? -11.576 -18.499 -8.277 1.00 34.50 235 LEU A N 1
ATOM 1831 C CA . LEU A 1 235 ? -11.377 -19.328 -7.080 1.00 34.50 235 LEU A CA 1
ATOM 1832 C C . LEU A 1 235 ? -12.115 -20.654 -7.283 1.00 34.50 235 LEU A C 1
ATOM 1834 O O . LEU A 1 235 ? -13.231 -20.600 -7.856 1.00 34.50 235 LEU A O 1
#

Sequence (235 aa):
MYTRSRRRSLHSVLLLSCLALGLLLALPVQARAVQPDVGPPRTVAGVHVDEDAGILSAPEELLLRHLAATMIPLPDTVRIRVDSVHYGIYSPIKGQIVLLSNDRFRAPNDLDRTDPYLYGRAPATRTEVGVPNPKYTHTLAHEVAHYLGPQLETSAPRPAWGTARSIRERRRAQEIEAELIAAVLEEMAFGMRPSDLGYPDSVRVTGVGPRSTRRLFEEYQGLIADNWRLTTVGL